Protein AF-A0A6G1WX13-F1 (afdb_monomer)

Structure (mmCIF, N/CA/C/O backbone):
data_AF-A0A6G1WX13-F1
#
_entry.id   AF-A0A6G1WX13-F1
#
loop_
_atom_site.group_PDB
_atom_site.id
_atom_site.type_symbol
_atom_site.label_atom_id
_atom_site.label_alt_id
_atom_site.label_comp_id
_atom_site.label_asym_id
_atom_site.label_entity_id
_atom_site.label_seq_id
_atom_site.pdbx_PDB_ins_code
_atom_site.Cartn_x
_atom_site.Cartn_y
_atom_site.Cartn_z
_atom_site.occupancy
_atom_site.B_iso_or_equiv
_atom_site.auth_seq_id
_atom_site.auth_comp_id
_atom_site.auth_asym_id
_atom_site.auth_atom_id
_atom_site.pdbx_PDB_model_num
ATOM 1 N N . MET A 1 1 ? -10.007 27.059 -28.395 1.00 61.16 1 MET A N 1
ATOM 2 C CA . MET A 1 1 ? -10.236 26.313 -27.132 1.00 61.16 1 MET A CA 1
ATOM 3 C C . MET A 1 1 ? -11.099 25.070 -27.332 1.00 61.16 1 MET A C 1
ATOM 5 O O . MET A 1 1 ? -10.727 24.047 -26.780 1.00 61.16 1 MET A O 1
ATOM 9 N N . ALA A 1 2 ? -12.179 25.116 -28.128 1.00 62.50 2 ALA A N 1
ATOM 10 C CA . ALA A 1 2 ? -13.010 23.937 -28.425 1.00 62.50 2 ALA A CA 1
ATOM 11 C C . ALA A 1 2 ? -12.236 22.771 -29.083 1.00 62.50 2 ALA A C 1
ATOM 13 O O . ALA A 1 2 ? -12.466 21.621 -28.731 1.00 62.50 2 ALA A O 1
ATOM 14 N N . ASP A 1 3 ? -11.267 23.081 -29.950 1.00 80.94 3 ASP A N 1
ATOM 15 C CA . ASP A 1 3 ? -10.448 22.083 -30.660 1.00 80.94 3 ASP A CA 1
ATOM 16 C C . ASP A 1 3 ? -9.565 21.253 -29.711 1.00 80.94 3 ASP A C 1
ATOM 18 O O . ASP A 1 3 ? -9.669 20.034 -29.644 1.00 80.94 3 ASP A O 1
ATOM 22 N N . LYS A 1 4 ? -8.803 21.929 -28.837 1.00 90.25 4 LYS A N 1
ATOM 23 C CA . LYS A 1 4 ? -7.942 21.276 -27.833 1.00 90.25 4 LYS A CA 1
ATOM 24 C C . LYS A 1 4 ? -8.720 20.408 -26.841 1.00 90.25 4 LYS A C 1
ATOM 26 O O . LYS A 1 4 ? -8.200 19.414 -26.344 1.00 90.25 4 LYS A O 1
ATOM 31 N N . PHE A 1 5 ? -9.955 20.795 -26.518 1.00 91.31 5 PHE A N 1
ATOM 32 C CA . PHE A 1 5 ? -10.815 19.993 -25.647 1.00 91.31 5 PHE A CA 1
ATOM 33 C C . PHE A 1 5 ? -11.225 18.680 -26.325 1.00 91.31 5 PHE A C 1
ATOM 35 O O . PHE A 1 5 ? -11.195 17.624 -25.692 1.00 91.31 5 PHE A O 1
ATOM 42 N N . GLN A 1 6 ? -11.578 18.736 -27.610 1.00 94.06 6 GLN A N 1
ATOM 43 C CA . GLN A 1 6 ? -11.945 17.550 -28.374 1.00 94.06 6 GLN A CA 1
ATOM 44 C C . GLN A 1 6 ? -10.740 16.619 -28.579 1.00 94.06 6 GLN A C 1
ATOM 46 O O . GLN A 1 6 ? -10.861 15.423 -28.318 1.00 94.06 6 GLN A O 1
ATOM 51 N N . GLU A 1 7 ? -9.569 17.166 -28.919 1.00 91.69 7 GLU A N 1
ATOM 52 C CA . GLU A 1 7 ? -8.308 16.413 -29.015 1.00 91.69 7 GLU A CA 1
ATOM 53 C C . GLU A 1 7 ? -7.980 15.678 -27.704 1.00 91.69 7 GLU A C 1
ATOM 55 O O . GLU A 1 7 ? -7.689 14.479 -27.703 1.00 91.69 7 GLU A O 1
ATOM 60 N N . ALA A 1 8 ? -8.088 16.368 -26.562 1.00 92.88 8 ALA A N 1
ATOM 61 C CA . ALA A 1 8 ? -7.857 15.765 -25.252 1.00 92.88 8 ALA A CA 1
ATOM 62 C C . ALA A 1 8 ? -8.864 14.644 -24.948 1.00 92.88 8 ALA A C 1
ATOM 64 O O . ALA A 1 8 ? -8.491 13.587 -24.438 1.00 92.88 8 ALA A O 1
ATOM 65 N N . ARG A 1 9 ? -10.144 14.840 -25.287 1.00 93.25 9 ARG A N 1
ATOM 66 C CA . ARG A 1 9 ? -11.195 13.837 -25.075 1.00 93.25 9 ARG A CA 1
ATOM 67 C C . ARG A 1 9 ? -10.962 12.574 -25.904 1.00 93.25 9 ARG A C 1
ATOM 69 O O . ARG A 1 9 ? -11.188 11.472 -25.404 1.00 93.25 9 ARG A O 1
ATOM 76 N N . GLU A 1 10 ? -10.546 12.715 -27.156 1.00 93.12 10 GLU A N 1
ATOM 77 C CA . GLU A 1 10 ? -10.240 11.581 -28.035 1.00 93.12 10 GLU A CA 1
ATOM 78 C C . GLU A 1 10 ? -8.997 10.825 -27.572 1.00 93.12 10 GLU A C 1
ATOM 80 O O . GLU A 1 10 ? -9.008 9.592 -27.529 1.00 93.12 10 GLU A O 1
ATOM 85 N N . LEU A 1 11 ? -7.968 11.555 -27.131 1.00 90.81 11 LEU A N 1
ATOM 86 C CA . LEU A 1 11 ? -6.791 10.961 -26.511 1.00 90.81 11 LEU A CA 1
ATOM 87 C C . LEU A 1 11 ? -7.166 10.135 -25.274 1.00 90.81 11 LEU A C 1
ATOM 89 O O . LEU A 1 11 ? -6.756 8.979 -25.183 1.00 90.81 11 LEU A O 1
ATOM 93 N N . LEU A 1 12 ? -7.974 10.689 -24.363 1.00 89.88 12 LEU A N 1
ATOM 94 C CA . LEU A 1 12 ? -8.421 9.987 -23.155 1.00 89.88 12 LEU A CA 1
ATOM 95 C C . LEU A 1 12 ? -9.193 8.711 -23.493 1.00 89.88 12 LEU A C 1
ATOM 97 O O . LEU A 1 12 ? -8.838 7.649 -22.998 1.00 89.88 12 LEU A O 1
ATOM 101 N N . LYS A 1 13 ? -10.172 8.777 -24.405 1.00 91.69 13 LYS A N 1
ATOM 102 C CA . LYS A 1 13 ? -10.925 7.586 -24.840 1.00 91.69 13 LYS A CA 1
ATOM 103 C C . LYS A 1 13 ? -10.013 6.487 -25.376 1.00 91.69 13 LYS A C 1
ATOM 105 O O . LYS A 1 13 ? -10.220 5.313 -25.078 1.00 91.69 13 LYS A O 1
ATOM 110 N N . ARG A 1 14 ? -9.010 6.864 -26.173 1.00 91.38 14 ARG A N 1
ATOM 111 C CA . ARG A 1 14 ? -8.041 5.915 -26.723 1.00 91.38 14 ARG A CA 1
ATOM 112 C C . ARG A 1 14 ? -7.208 5.278 -25.611 1.00 91.38 14 ARG A C 1
ATOM 114 O O . ARG A 1 14 ? -7.111 4.056 -25.572 1.00 91.38 14 ARG A O 1
ATOM 121 N N . LEU A 1 15 ? -6.658 6.078 -24.699 1.00 87.00 15 LEU A N 1
ATOM 122 C CA . LEU A 1 15 ? -5.863 5.583 -23.568 1.00 87.00 15 LEU A CA 1
ATOM 123 C C . LEU A 1 15 ? -6.683 4.682 -22.629 1.00 87.00 15 LEU A C 1
ATOM 125 O O . LEU A 1 15 ? -6.213 3.618 -22.225 1.00 87.00 15 LEU A O 1
ATOM 129 N N . ASP A 1 16 ? -7.927 5.062 -22.338 1.00 87.38 16 ASP A N 1
ATOM 130 C CA . ASP A 1 16 ? -8.847 4.256 -21.535 1.00 87.38 16 ASP A CA 1
ATOM 131 C C . ASP A 1 16 ? -9.123 2.910 -22.213 1.00 87.38 16 ASP A C 1
ATOM 133 O O . ASP A 1 16 ? -8.985 1.865 -21.582 1.00 87.38 16 ASP A O 1
ATOM 137 N N . SER A 1 17 ? -9.420 2.908 -23.519 1.00 89.00 17 SER A N 1
ATOM 138 C CA . SER A 1 17 ? -9.678 1.667 -24.266 1.00 89.00 17 SER A CA 1
ATOM 139 C C . SER A 1 17 ? -8.478 0.714 -24.291 1.00 89.00 17 SER A C 1
ATOM 141 O O . SER A 1 17 ? -8.657 -0.497 -24.252 1.00 89.00 17 SER A O 1
ATOM 143 N N . GLN A 1 18 ? -7.253 1.249 -24.299 1.00 89.56 18 GLN A N 1
ATOM 144 C CA . GLN A 1 18 ? -6.020 0.456 -24.316 1.00 89.56 18 GLN A CA 1
ATOM 145 C C . GLN A 1 18 ? -5.686 -0.176 -22.961 1.00 89.56 18 GLN A C 1
ATOM 147 O O . GLN A 1 18 ? -4.908 -1.126 -22.898 1.00 89.56 18 GLN A O 1
ATOM 152 N N . THR A 1 19 ? -6.227 0.369 -21.870 1.00 88.38 19 THR A N 1
ATOM 153 C CA . THR A 1 19 ? -5.894 -0.058 -20.504 1.00 88.38 19 THR A CA 1
ATOM 154 C C . THR A 1 19 ? -7.049 -0.751 -19.790 1.00 88.38 19 THR A C 1
ATOM 156 O O . THR A 1 19 ? -6.828 -1.307 -18.713 1.00 88.38 19 THR A O 1
ATOM 159 N N . LEU A 1 20 ? -8.247 -0.756 -20.388 1.00 90.00 20 LEU A N 1
ATOM 160 C CA . LEU A 1 20 ? -9.483 -1.248 -19.785 1.00 90.00 20 LEU A CA 1
ATOM 161 C C . LEU A 1 20 ? -9.367 -2.684 -19.269 1.00 90.00 20 LEU A C 1
ATOM 163 O O . LEU A 1 20 ? -9.611 -2.904 -18.088 1.00 90.00 20 LEU A O 1
ATOM 167 N N . ASP A 1 21 ? -8.943 -3.633 -20.106 1.00 91.94 21 ASP A N 1
ATOM 168 C CA . ASP A 1 21 ? -8.877 -5.049 -19.716 1.00 91.94 21 ASP A CA 1
ATOM 169 C C . ASP A 1 21 ? -7.915 -5.258 -18.543 1.00 91.94 21 ASP A C 1
ATOM 171 O O . ASP A 1 21 ? -8.270 -5.858 -17.532 1.00 91.94 21 ASP A O 1
ATOM 175 N N . ARG A 1 22 ? -6.729 -4.637 -18.601 1.00 88.38 22 ARG A N 1
ATOM 176 C CA . ARG A 1 22 ? -5.749 -4.711 -17.507 1.00 88.38 22 ARG A CA 1
ATOM 177 C C . ARG A 1 22 ? -6.267 -4.069 -16.219 1.00 88.38 22 ARG A C 1
ATOM 179 O O . ARG A 1 22 ? -5.854 -4.476 -15.136 1.00 88.38 22 ARG A O 1
ATOM 186 N N . ARG A 1 23 ? -7.078 -3.009 -16.309 1.00 90.25 23 ARG A N 1
ATOM 187 C CA . ARG A 1 23 ? -7.722 -2.373 -15.145 1.00 90.25 23 ARG A CA 1
ATOM 188 C C . ARG A 1 23 ? -8.819 -3.271 -14.580 1.00 90.25 23 ARG A C 1
ATOM 190 O O . ARG A 1 23 ? -8.904 -3.405 -13.367 1.00 90.25 23 ARG A O 1
ATOM 197 N N . ALA A 1 24 ? -9.609 -3.909 -15.443 1.00 90.56 24 ALA A N 1
ATOM 198 C CA . ALA A 1 24 ? -10.658 -4.844 -15.054 1.00 90.56 24 ALA A CA 1
ATOM 199 C C . ALA A 1 24 ? -10.086 -6.083 -14.348 1.00 90.56 24 ALA A C 1
ATOM 201 O O . ALA A 1 24 ? -10.603 -6.462 -13.302 1.00 90.56 24 ALA A O 1
ATOM 202 N N . GLU A 1 25 ? -8.987 -6.654 -14.852 1.00 91.75 25 GLU A N 1
ATOM 203 C CA . GLU A 1 25 ? -8.247 -7.737 -14.186 1.00 91.75 25 GLU A CA 1
ATOM 204 C C . GLU A 1 25 ? -7.833 -7.335 -12.766 1.00 91.75 25 GLU A C 1
ATOM 206 O O . GLU A 1 25 ? -8.161 -8.017 -11.800 1.00 91.75 25 GLU A O 1
ATOM 211 N N . ARG A 1 26 ? -7.178 -6.176 -12.625 1.00 92.75 26 ARG A N 1
ATOM 212 C CA . ARG A 1 26 ? -6.746 -5.647 -11.322 1.00 92.75 26 ARG A CA 1
ATOM 213 C C . ARG A 1 26 ? -7.914 -5.340 -10.392 1.00 92.75 26 ARG A C 1
ATOM 215 O O . ARG A 1 26 ? -7.816 -5.573 -9.196 1.00 92.75 26 ARG A O 1
ATOM 222 N N . LEU A 1 27 ? -9.018 -4.817 -10.918 1.00 89.81 27 LEU A N 1
ATOM 223 C CA . LEU A 1 27 ? -10.219 -4.565 -10.128 1.00 89.81 27 LEU A CA 1
ATOM 224 C C . LEU A 1 27 ? -10.841 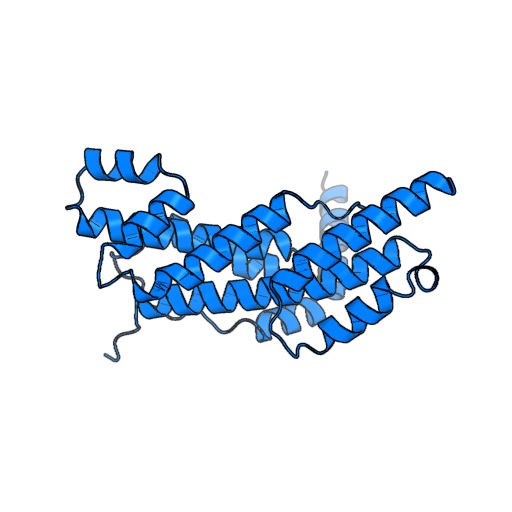-5.874 -9.628 1.00 89.81 27 LEU A C 1
ATOM 226 O O . LEU A 1 27 ? -11.283 -5.927 -8.486 1.00 89.81 27 LEU A O 1
ATOM 230 N N . ALA A 1 28 ? -10.848 -6.920 -10.457 1.00 90.00 28 ALA A N 1
ATOM 231 C CA . ALA A 1 28 ? -11.370 -8.234 -10.091 1.00 90.00 28 ALA A CA 1
ATOM 232 C C . ALA A 1 28 ? -10.526 -8.928 -9.007 1.00 90.00 28 ALA A C 1
ATOM 234 O O . ALA A 1 28 ? -11.065 -9.714 -8.232 1.00 90.00 28 ALA A O 1
ATOM 235 N N . GLU A 1 29 ? -9.227 -8.620 -8.919 1.00 91.94 29 GLU A N 1
ATOM 236 C CA . GLU A 1 29 ? -8.352 -9.090 -7.833 1.00 91.94 29 GLU A CA 1
ATOM 237 C C . GLU A 1 29 ? -8.736 -8.482 -6.479 1.00 91.94 29 GLU A C 1
ATOM 239 O O . GLU A 1 29 ? -8.618 -9.137 -5.441 1.00 91.94 29 GLU A O 1
ATOM 244 N N . LEU A 1 30 ? -9.192 -7.227 -6.468 1.00 89.75 30 LEU A N 1
ATOM 245 C CA . LEU A 1 30 ? -9.534 -6.530 -5.236 1.00 89.75 30 LEU A CA 1
ATOM 246 C C . LEU A 1 30 ? -10.879 -7.009 -4.693 1.00 89.75 30 LEU A C 1
ATOM 248 O O . LEU A 1 30 ? -11.946 -6.550 -5.101 1.00 89.75 30 LEU A O 1
ATOM 252 N N . GLU A 1 31 ? -10.831 -7.872 -3.680 1.00 84.94 31 GLU A N 1
ATOM 253 C CA . GLU A 1 31 ? -12.029 -8.183 -2.905 1.00 84.94 31 GLU A CA 1
ATOM 254 C C . GLU A 1 31 ? -12.619 -6.903 -2.285 1.00 84.94 31 GLU A C 1
ATOM 256 O O . GLU A 1 31 ? -11.873 -6.083 -1.724 1.00 84.94 31 GLU A O 1
ATOM 261 N N . PRO A 1 32 ? -13.954 -6.734 -2.316 1.00 80.75 32 PRO A N 1
ATOM 262 C CA . PRO A 1 32 ? -14.593 -5.559 -1.755 1.00 80.75 32 PRO A CA 1
ATOM 263 C C . PRO A 1 32 ? -14.351 -5.487 -0.246 1.00 80.75 32 PRO A C 1
ATOM 265 O O . PRO A 1 32 ? -14.361 -6.495 0.473 1.00 80.75 32 PRO A O 1
ATOM 268 N N . ILE A 1 33 ? -14.158 -4.266 0.246 1.00 78.19 33 ILE A N 1
ATOM 269 C CA . ILE A 1 33 ? -14.103 -3.993 1.679 1.00 78.19 33 ILE A CA 1
ATOM 270 C C . ILE A 1 33 ? -15.539 -3.764 2.144 1.00 78.19 33 ILE A C 1
ATOM 272 O O . ILE A 1 33 ? -16.158 -2.756 1.803 1.00 78.19 33 ILE A O 1
ATOM 276 N N . VAL A 1 34 ? -16.078 -4.735 2.878 1.00 73.19 34 VAL A N 1
ATOM 277 C CA . VAL A 1 34 ? -17.459 -4.727 3.361 1.00 73.19 34 VAL A CA 1
ATOM 278 C C . VAL A 1 34 ? -17.419 -4.516 4.866 1.00 73.19 34 VAL A C 1
ATOM 280 O O . VAL A 1 34 ? -16.916 -5.360 5.600 1.00 73.19 34 VAL A O 1
ATOM 283 N N . PHE A 1 35 ? -17.929 -3.379 5.328 1.00 68.44 35 PHE A N 1
ATOM 284 C CA . PHE A 1 35 ? -17.967 -3.033 6.745 1.00 68.44 35 PHE A CA 1
ATOM 285 C C . PHE A 1 35 ? -19.181 -2.160 7.055 1.00 68.44 35 PHE A C 1
ATOM 287 O O . PHE A 1 35 ? -19.679 -1.429 6.192 1.00 68.44 35 PHE A O 1
ATOM 294 N N . ASN A 1 36 ? -19.647 -2.203 8.304 1.00 64.44 36 ASN A N 1
ATOM 295 C CA . ASN A 1 36 ? -20.763 -1.372 8.752 1.00 64.44 36 ASN A CA 1
ATOM 296 C C . ASN A 1 36 ? -20.296 0.074 8.986 1.00 64.44 36 ASN A C 1
ATOM 298 O O . ASN A 1 36 ? -19.867 0.456 10.073 1.00 64.44 36 ASN A O 1
ATOM 302 N N . GLY A 1 37 ? -20.381 0.887 7.934 1.00 53.84 37 GLY A N 1
ATOM 303 C CA . GLY A 1 37 ? -19.900 2.269 7.888 1.00 53.84 37 GLY A CA 1
ATOM 304 C C . GLY A 1 37 ? -20.822 3.333 8.495 1.00 53.84 37 GLY A C 1
ATOM 305 O O . GLY A 1 37 ? -20.889 4.425 7.934 1.00 53.84 37 GLY A O 1
ATOM 306 N N . GLY A 1 38 ? -21.535 3.037 9.590 1.00 60.19 38 GLY A N 1
ATOM 307 C CA . GLY A 1 38 ? -22.314 4.041 10.341 1.00 60.19 38 GLY A CA 1
ATOM 308 C C . GLY A 1 38 ? -21.436 5.148 10.958 1.00 60.19 38 GLY A C 1
ATOM 309 O O . GLY A 1 38 ? -20.259 5.256 10.627 1.00 60.19 38 GLY A O 1
ATOM 310 N N . GLU A 1 39 ? -21.969 5.931 11.909 1.00 55.53 39 GLU A N 1
ATOM 311 C CA . GLU A 1 39 ? -21.333 7.071 12.633 1.00 55.53 39 GLU A CA 1
ATOM 312 C C . GLU A 1 39 ? -19.961 6.796 13.313 1.00 55.53 39 GLU A C 1
ATOM 314 O O . GLU A 1 39 ? -19.448 7.608 14.081 1.00 55.53 39 GLU A O 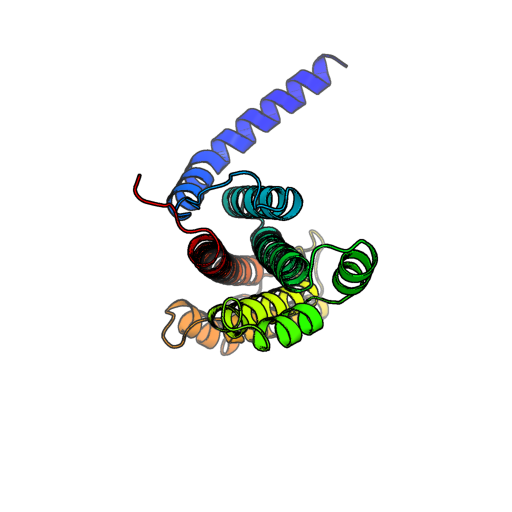1
ATOM 319 N N . ARG A 1 40 ? -19.358 5.626 13.096 1.00 61.38 40 ARG A N 1
ATOM 320 C CA . ARG A 1 40 ? -18.170 5.109 13.780 1.00 61.38 40 ARG A CA 1
ATOM 321 C C . ARG A 1 40 ? -16.903 5.090 12.919 1.00 61.38 40 ARG A C 1
ATOM 323 O O . ARG A 1 40 ? -15.959 4.423 13.314 1.00 61.38 40 ARG A O 1
ATOM 330 N N . ARG A 1 41 ? -16.874 5.752 11.757 1.00 68.88 41 ARG A N 1
ATOM 331 C CA . ARG A 1 41 ? -15.700 5.749 10.863 1.00 68.88 41 ARG A CA 1
ATOM 332 C C . ARG A 1 41 ? -15.097 7.136 10.669 1.00 68.88 41 ARG A C 1
ATOM 334 O O . ARG A 1 41 ? -15.802 8.137 10.700 1.00 68.88 41 ARG A O 1
ATOM 341 N N . SER A 1 42 ? -13.793 7.169 10.406 1.00 74.62 42 SER A N 1
ATOM 342 C CA . SER A 1 42 ? -13.086 8.365 9.940 1.00 74.62 42 SER A CA 1
ATOM 343 C C . SER A 1 42 ? -13.325 8.580 8.439 1.00 74.62 42 SER A C 1
ATOM 345 O O . SER A 1 42 ? -13.119 7.662 7.642 1.00 74.62 42 SER A O 1
ATOM 347 N N . ASP A 1 43 ? -13.716 9.791 8.033 1.00 82.62 43 ASP A N 1
ATOM 348 C CA . ASP A 1 43 ? -13.844 10.152 6.610 1.00 82.62 43 ASP A CA 1
ATOM 349 C C . ASP A 1 43 ? -12.496 10.083 5.884 1.00 82.62 43 ASP A C 1
ATOM 351 O O . ASP A 1 43 ? -12.426 9.672 4.725 1.00 82.62 43 ASP A O 1
ATOM 355 N N . LEU A 1 44 ? -11.407 10.423 6.583 1.00 84.62 44 LEU A N 1
ATOM 356 C CA . LEU A 1 44 ? -10.056 10.305 6.040 1.00 84.62 44 LEU A CA 1
ATOM 357 C C . LEU A 1 44 ? -9.733 8.846 5.731 1.00 84.62 44 LEU A C 1
ATOM 359 O O . LEU A 1 44 ? -9.348 8.557 4.603 1.00 84.62 44 LEU A O 1
ATOM 363 N N . MET A 1 45 ? -9.982 7.923 6.667 1.00 88.62 45 MET A N 1
ATOM 364 C CA . MET A 1 45 ? -9.813 6.482 6.427 1.00 88.62 45 MET A CA 1
ATOM 365 C C . MET A 1 45 ? -10.528 6.052 5.137 1.00 88.62 45 MET A C 1
ATOM 367 O O . MET A 1 45 ? -9.929 5.394 4.292 1.00 88.62 45 MET A O 1
ATOM 371 N N . TRP A 1 46 ? -11.781 6.472 4.945 1.00 87.56 46 TRP A N 1
ATOM 372 C CA . TRP A 1 46 ? -12.557 6.123 3.754 1.00 87.56 46 TRP A CA 1
ATOM 373 C C . TRP A 1 46 ? -11.973 6.690 2.454 1.00 87.56 46 TRP A C 1
ATOM 375 O O . TRP A 1 46 ? -11.935 5.994 1.437 1.00 87.56 46 TRP A O 1
ATOM 385 N N . ASN A 1 47 ? -11.486 7.930 2.483 1.00 90.44 47 ASN A N 1
ATOM 386 C CA . ASN A 1 47 ? -10.814 8.535 1.335 1.00 90.44 47 ASN A CA 1
ATOM 387 C C . ASN A 1 47 ? -9.524 7.779 0.991 1.00 90.44 47 ASN A C 1
ATOM 389 O O . ASN A 1 47 ? -9.318 7.435 -0.169 1.00 90.44 47 ASN A O 1
ATOM 393 N N . PHE A 1 48 ? -8.713 7.432 1.994 1.00 94.25 48 PHE A N 1
ATOM 394 C CA . PHE A 1 48 ? -7.508 6.622 1.808 1.00 94.25 48 PHE A CA 1
ATOM 395 C C . PHE A 1 48 ? -7.829 5.244 1.204 1.00 94.25 48 PHE A C 1
ATOM 397 O O . PHE A 1 48 ? -7.186 4.838 0.241 1.00 94.25 48 PHE A O 1
ATOM 404 N N . MET A 1 49 ? -8.870 4.552 1.676 1.00 93.00 49 MET A N 1
ATOM 405 C CA . MET A 1 49 ? -9.282 3.256 1.110 1.00 93.00 49 MET A CA 1
ATOM 406 C C . MET A 1 49 ? -9.693 3.353 -0.365 1.00 93.00 49 MET A C 1
ATOM 408 O O . MET A 1 49 ? -9.318 2.508 -1.180 1.00 93.00 49 MET A O 1
ATOM 412 N N . LYS A 1 50 ? -10.469 4.384 -0.721 1.00 92.81 50 LYS A N 1
ATOM 413 C CA . LYS A 1 50 ? -10.885 4.624 -2.110 1.00 92.81 50 LYS A CA 1
ATOM 414 C C . LYS A 1 50 ? -9.688 4.888 -3.013 1.00 92.81 50 LYS A C 1
ATOM 416 O O . LYS A 1 50 ? -9.604 4.310 -4.094 1.00 92.81 50 LYS A O 1
ATOM 421 N N . GLU A 1 51 ? -8.766 5.734 -2.563 1.00 95.62 51 GLU A N 1
ATOM 422 C CA . GLU A 1 51 ? -7.561 6.043 -3.329 1.00 95.62 51 GLU A CA 1
ATOM 423 C C . GLU A 1 51 ? -6.635 4.827 -3.448 1.00 95.62 51 GLU A C 1
ATOM 425 O O . GLU A 1 51 ? -6.080 4.598 -4.521 1.00 95.62 51 GLU A O 1
ATOM 430 N N . ALA A 1 52 ? -6.535 3.974 -2.423 1.00 96.38 52 ALA A N 1
ATOM 431 C CA . ALA A 1 52 ? -5.805 2.707 -2.515 1.00 96.38 52 ALA A CA 1
ATOM 432 C C . ALA A 1 52 ? -6.357 1.815 -3.638 1.00 96.38 52 ALA A C 1
ATOM 434 O O . ALA A 1 52 ? -5.600 1.350 -4.491 1.00 96.38 52 ALA A O 1
ATOM 435 N N . SER A 1 53 ? -7.682 1.650 -3.696 1.00 94.88 53 SER A N 1
ATOM 436 C CA . SER A 1 53 ? -8.345 0.841 -4.725 1.00 94.88 53 SER A CA 1
ATOM 437 C C . SER A 1 53 ? -8.098 1.406 -6.120 1.00 94.88 53 SER A C 1
ATOM 439 O O . SER A 1 53 ? -7.618 0.710 -7.014 1.00 94.88 53 SER A O 1
ATOM 441 N N . LYS A 1 54 ? -8.352 2.708 -6.280 1.00 94.69 54 LYS A N 1
ATOM 442 C CA . LYS A 1 54 ? -8.218 3.411 -7.554 1.00 94.69 54 LYS A CA 1
ATOM 443 C C . LYS A 1 54 ? -6.783 3.389 -8.069 1.00 94.69 54 LYS A C 1
ATOM 445 O O . LYS A 1 54 ? -6.555 3.187 -9.257 1.00 94.69 54 LYS A O 1
ATOM 450 N N . THR A 1 55 ? -5.805 3.595 -7.188 1.00 95.19 55 THR A N 1
ATOM 451 C CA . THR A 1 55 ? -4.391 3.581 -7.579 1.00 95.19 55 THR A CA 1
ATOM 452 C C . THR A 1 55 ? -3.891 2.187 -7.917 1.00 95.19 55 THR A C 1
ATOM 454 O O . THR A 1 55 ? -3.106 2.053 -8.854 1.00 95.19 55 THR A O 1
ATOM 457 N N . TYR A 1 56 ? -4.383 1.143 -7.246 1.00 95.31 56 TYR A N 1
ATOM 458 C CA . TYR A 1 56 ? -4.119 -0.236 -7.653 1.00 95.31 56 TYR A CA 1
ATOM 459 C C . TYR A 1 56 ? -4.686 -0.530 -9.045 1.00 95.31 56 TYR A C 1
ATOM 461 O O . TYR A 1 56 ? -3.957 -1.001 -9.919 1.00 95.31 56 TYR A O 1
ATOM 469 N N . GLU A 1 57 ? -5.954 -0.172 -9.273 1.00 93.12 57 GLU A N 1
ATOM 470 C CA . GLU A 1 57 ? -6.658 -0.362 -10.543 1.00 93.12 57 GLU A CA 1
ATOM 471 C C . GLU A 1 57 ? -5.864 0.228 -11.718 1.00 93.12 57 GLU A C 1
ATOM 473 O O . GLU A 1 57 ? -5.603 -0.460 -12.705 1.00 93.12 57 GLU A O 1
ATOM 478 N N . ILE A 1 58 ? -5.402 1.478 -11.595 1.00 91.56 58 ILE A N 1
ATOM 479 C CA . ILE A 1 58 ? -4.638 2.151 -12.658 1.00 91.56 58 ILE A CA 1
ATOM 480 C C . ILE A 1 58 ? -3.158 1.737 -12.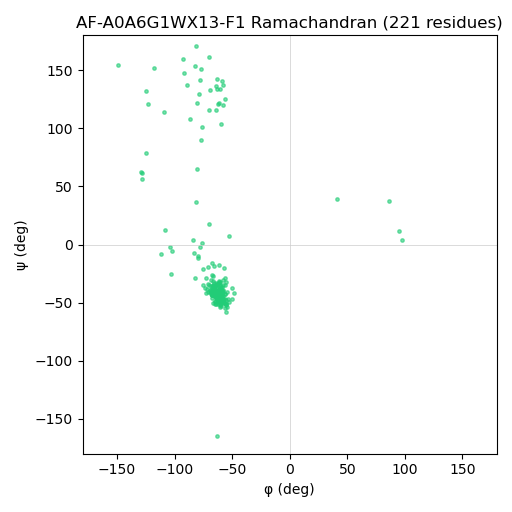709 1.00 91.56 58 ILE A C 1
ATOM 482 O O . ILE A 1 58 ? -2.492 2.004 -13.705 1.00 91.56 58 ILE A O 1
ATOM 486 N N . GLY A 1 59 ? -2.644 1.003 -11.714 1.00 90.06 59 GLY A N 1
ATOM 487 C CA . GLY A 1 59 ? -1.273 0.454 -11.706 1.00 90.06 59 GLY A CA 1
ATOM 488 C C . GLY A 1 59 ? -0.248 1.317 -10.991 1.00 90.06 59 GLY A C 1
ATOM 489 O O . GLY A 1 59 ? 0.949 1.068 -11.070 1.00 90.06 59 GLY A O 1
ATOM 490 N N . CYS A 1 60 ? -0.705 2.319 -10.250 1.00 91.81 60 CYS A N 1
ATOM 491 C CA . CYS A 1 60 ? 0.120 3.110 -9.352 1.00 91.81 60 CYS A CA 1
ATOM 492 C C . CYS A 1 60 ? 0.317 2.354 -8.026 1.00 91.81 60 CYS A C 1
ATOM 494 O O . CYS A 1 60 ? -0.140 2.787 -6.968 1.00 91.81 60 CYS A O 1
ATOM 496 N N . PHE A 1 61 ? 1.001 1.207 -8.076 1.00 93.06 61 PHE A N 1
ATOM 497 C CA . PHE A 1 61 ? 1.127 0.279 -6.944 1.00 93.06 61 PHE A CA 1
ATOM 498 C C . PHE A 1 61 ? 1.808 0.886 -5.715 1.00 93.06 61 PHE A C 1
ATOM 500 O O . PHE A 1 61 ? 1.383 0.629 -4.591 1.00 93.06 61 PHE A O 1
ATOM 507 N N . ARG A 1 62 ? 2.803 1.760 -5.912 1.00 92.19 62 ARG A N 1
ATOM 508 C CA . ARG A 1 62 ? 3.392 2.531 -4.807 1.00 92.19 62 ARG A CA 1
ATOM 509 C C . ARG A 1 62 ? 2.328 3.333 -4.077 1.00 92.19 62 ARG A C 1
ATOM 511 O O . ARG A 1 62 ? 2.181 3.194 -2.869 1.00 92.19 62 ARG A O 1
ATOM 518 N N . SER A 1 63 ? 1.572 4.143 -4.815 1.00 94.56 63 SER A N 1
ATOM 519 C CA . SER A 1 63 ? 0.501 4.959 -4.251 1.00 94.56 63 SER A CA 1
ATOM 520 C C . SER A 1 63 ? -0.527 4.091 -3.533 1.00 94.56 63 SER A C 1
ATOM 522 O O . SER A 1 63 ? -0.911 4.439 -2.423 1.00 94.56 63 SER A O 1
ATOM 524 N N . CYS A 1 64 ? -0.883 2.925 -4.084 1.00 96.56 64 CYS A N 1
ATOM 525 C CA . CYS A 1 64 ? -1.755 1.970 -3.398 1.00 96.56 64 CYS A CA 1
ATOM 526 C C . CYS A 1 64 ? -1.209 1.587 -2.016 1.00 96.56 64 CYS A C 1
ATOM 528 O O . CYS A 1 64 ? -1.936 1.679 -1.029 1.00 96.56 64 CYS A O 1
ATOM 530 N N . ILE A 1 65 ? 0.075 1.240 -1.911 1.00 96.94 65 ILE A N 1
ATOM 531 C CA . ILE A 1 65 ? 0.711 0.879 -0.635 1.00 96.94 65 ILE A CA 1
ATOM 532 C C . ILE A 1 65 ? 0.690 2.050 0.352 1.00 96.94 65 ILE A C 1
ATOM 534 O O . ILE A 1 65 ? 0.344 1.865 1.521 1.00 96.94 65 ILE A O 1
ATOM 538 N N . PHE A 1 66 ? 1.008 3.262 -0.112 1.00 96.44 66 PHE A N 1
ATOM 539 C CA . PHE A 1 66 ? 0.906 4.471 0.708 1.00 96.44 66 PHE A CA 1
ATOM 540 C C . PHE A 1 66 ? -0.515 4.689 1.223 1.00 96.44 66 PHE A C 1
ATOM 542 O O . PHE A 1 66 ? -0.701 4.965 2.409 1.00 96.44 66 PHE A O 1
ATOM 549 N N . TYR A 1 67 ? -1.511 4.542 0.350 1.00 97.44 67 TYR A N 1
ATOM 550 C CA . TYR A 1 67 ? -2.903 4.736 0.715 1.00 97.44 67 TYR A CA 1
ATOM 551 C C . TYR A 1 67 ? -3.422 3.629 1.644 1.00 97.44 67 TYR A C 1
ATOM 553 O O . TYR A 1 67 ? -4.167 3.937 2.571 1.00 97.44 67 TYR A O 1
ATOM 561 N N . CYS A 1 68 ? -2.970 2.379 1.482 1.00 98.12 68 CYS A N 1
ATOM 562 C CA . CYS A 1 68 ? -3.277 1.278 2.402 1.00 98.12 68 CYS A CA 1
ATOM 563 C C . CYS A 1 68 ? -2.735 1.552 3.808 1.00 98.12 68 CYS A C 1
ATOM 565 O O . CYS A 1 68 ? -3.469 1.457 4.792 1.00 98.12 68 CYS A O 1
ATOM 567 N N . ALA A 1 69 ? -1.462 1.942 3.905 1.00 97.75 69 ALA A N 1
ATOM 568 C CA . ALA A 1 69 ? -0.842 2.309 5.173 1.00 97.75 69 ALA A CA 1
ATOM 569 C C . ALA A 1 69 ? -1.539 3.521 5.815 1.00 97.75 69 ALA A C 1
ATOM 571 O O . ALA A 1 69 ? -1.830 3.494 7.006 1.00 97.75 69 ALA A O 1
ATOM 572 N N . GLY A 1 70 ? -1.867 4.549 5.024 1.00 96.00 70 GLY A N 1
ATOM 573 C CA . GLY A 1 70 ? -2.603 5.722 5.498 1.00 96.00 70 GLY A CA 1
ATOM 574 C C . GLY A 1 70 ? -4.001 5.376 6.014 1.00 96.00 70 GLY A C 1
ATOM 575 O O . GLY A 1 70 ? -4.388 5.837 7.084 1.00 96.00 70 GLY A O 1
ATOM 576 N N . ALA A 1 71 ? -4.745 4.516 5.313 1.00 95.69 71 ALA A N 1
ATOM 577 C CA . ALA A 1 71 ? -6.056 4.063 5.770 1.00 95.69 71 ALA A CA 1
ATOM 578 C C . ALA A 1 71 ? -5.964 3.419 7.160 1.00 95.69 71 ALA A C 1
ATOM 580 O O . ALA A 1 71 ? -6.683 3.841 8.062 1.00 95.69 71 ALA A O 1
ATOM 581 N N . VAL A 1 72 ? -5.036 2.473 7.346 1.00 96.94 72 VAL A N 1
ATOM 582 C CA . VAL A 1 72 ? -4.819 1.782 8.628 1.00 96.94 72 VAL A CA 1
ATOM 583 C C . VAL A 1 72 ? -4.360 2.742 9.722 1.00 96.94 72 VAL A C 1
ATOM 585 O O . VAL A 1 72 ? -4.883 2.698 10.833 1.00 96.94 72 VAL A O 1
ATOM 588 N N . GLU A 1 73 ? -3.438 3.650 9.413 1.00 96.00 73 GLU A N 1
ATOM 589 C CA . GLU A 1 73 ? -2.975 4.677 10.344 1.00 96.00 73 GLU A CA 1
ATOM 590 C C . GLU A 1 73 ? -4.145 5.522 10.873 1.00 96.00 73 GLU A C 1
ATOM 592 O O . GLU A 1 73 ? -4.331 5.651 12.086 1.00 96.00 73 GLU A O 1
ATOM 597 N N . TYR A 1 74 ? -4.997 6.035 9.980 1.00 92.81 74 TYR A N 1
ATOM 598 C CA . TYR A 1 74 ? -6.175 6.810 10.374 1.00 92.81 74 TYR A CA 1
ATOM 599 C C . TYR A 1 74 ? -7.246 5.964 11.070 1.00 92.81 74 TYR A C 1
ATOM 601 O O . TYR A 1 74 ? -7.943 6.482 11.946 1.00 92.81 74 TYR A O 1
ATOM 609 N N . THR A 1 75 ? -7.372 4.677 10.733 1.00 93.12 75 THR A N 1
ATOM 610 C CA . THR A 1 75 ? -8.232 3.740 11.466 1.00 93.12 75 THR A CA 1
ATOM 611 C C . THR A 1 75 ? -7.784 3.609 12.920 1.00 93.12 75 THR A C 1
ATOM 613 O O . THR A 1 75 ? -8.596 3.802 13.826 1.00 93.12 75 THR A O 1
ATOM 616 N N . LEU A 1 76 ? -6.501 3.326 13.158 1.00 94.06 76 LEU A N 1
ATOM 617 C CA . LEU A 1 76 ? -5.967 3.144 14.509 1.00 94.06 76 LEU A CA 1
ATOM 618 C C . LEU A 1 76 ? -6.048 4.434 15.326 1.00 94.06 76 LEU A C 1
ATOM 620 O O . LEU A 1 76 ? -6.479 4.399 16.477 1.00 94.06 76 LEU A O 1
ATOM 624 N N . ARG A 1 77 ? -5.725 5.589 14.727 1.00 92.25 77 ARG A N 1
ATOM 625 C CA . ARG A 1 77 ? -5.880 6.901 15.384 1.00 92.25 77 ARG A CA 1
ATOM 626 C C . ARG A 1 77 ? -7.323 7.164 15.811 1.00 92.25 77 ARG A C 1
ATOM 628 O O . ARG A 1 77 ? -7.560 7.630 16.930 1.00 92.25 77 ARG A O 1
ATOM 635 N N . HIS A 1 78 ? -8.288 6.860 14.938 1.00 90.06 78 HIS A N 1
ATOM 636 C CA . HIS A 1 78 ? -9.708 7.015 15.249 1.00 90.06 78 HIS A CA 1
ATOM 637 C C . HIS A 1 78 ? -10.114 6.143 16.443 1.00 90.06 78 HIS A C 1
ATOM 639 O O . HIS A 1 78 ? -10.723 6.638 17.393 1.00 90.06 78 HIS A O 1
ATOM 645 N N . GLU A 1 79 ? -9.727 4.869 16.441 1.00 90.31 79 GLU A N 1
ATOM 646 C CA . GLU A 1 79 ? -10.070 3.942 17.519 1.00 90.31 79 GLU A CA 1
ATOM 647 C C . GLU A 1 79 ? -9.387 4.298 18.848 1.00 90.31 79 GLU A C 1
ATOM 649 O O . GLU A 1 79 ? -10.049 4.335 19.886 1.00 90.31 79 GLU A O 1
ATOM 654 N N . LEU A 1 80 ? -8.100 4.659 18.831 1.00 91.12 80 LEU A N 1
ATOM 655 C CA . LEU A 1 80 ? -7.380 5.130 20.020 1.00 91.12 80 LEU A CA 1
ATOM 656 C C . LEU A 1 80 ? -8.029 6.378 20.627 1.00 91.12 80 LEU A C 1
ATOM 658 O O . LEU A 1 80 ? -8.183 6.475 21.844 1.00 91.12 80 LEU A O 1
ATOM 662 N N . THR A 1 81 ? -8.465 7.317 19.786 1.00 87.88 81 THR A N 1
ATOM 663 C CA . THR A 1 81 ? -9.172 8.524 20.237 1.00 87.88 81 THR A CA 1
ATOM 664 C C . THR A 1 81 ? -10.454 8.172 20.984 1.00 87.88 81 THR A C 1
ATOM 666 O O . THR A 1 81 ? -10.762 8.771 22.019 1.00 87.88 81 THR A O 1
ATOM 669 N N . ARG A 1 82 ? -11.213 7.198 20.468 1.00 86.00 82 ARG A N 1
ATOM 670 C CA . ARG A 1 82 ? -12.439 6.724 21.118 1.00 86.00 82 ARG A CA 1
ATOM 671 C C . ARG A 1 82 ? -12.133 6.073 22.464 1.00 86.00 82 ARG A C 1
ATOM 673 O O . ARG A 1 82 ? -12.814 6.368 23.442 1.00 86.00 82 ARG A O 1
ATOM 680 N N . LEU A 1 83 ? -11.103 5.230 22.525 1.00 87.69 83 LEU A N 1
ATOM 681 C CA . LEU A 1 83 ? -10.702 4.522 23.745 1.00 87.69 83 LEU A CA 1
ATOM 682 C C . LEU A 1 83 ? -10.171 5.469 24.836 1.00 87.69 83 LEU A C 1
ATOM 684 O O . LEU A 1 83 ? -10.390 5.219 26.017 1.00 87.69 83 LEU A O 1
ATOM 688 N N . LEU A 1 84 ? -9.535 6.583 24.459 1.00 82.69 84 LEU A N 1
ATOM 689 C CA . LEU A 1 84 ? -9.032 7.609 25.385 1.00 82.69 84 LEU A CA 1
ATOM 690 C C . LEU A 1 84 ? -10.080 8.646 25.829 1.00 82.69 84 LEU A C 1
ATOM 692 O O . LEU A 1 84 ? -9.741 9.589 26.546 1.00 82.69 84 LEU A O 1
ATOM 696 N N . GLY A 1 85 ? -11.345 8.499 25.425 1.00 71.44 85 GLY A N 1
ATOM 697 C CA . GLY A 1 85 ? -12.437 9.349 25.905 1.00 71.44 85 GLY A CA 1
ATOM 698 C C . GLY A 1 85 ? -12.639 10.655 25.131 1.00 71.44 85 GLY A C 1
ATOM 699 O O . GLY A 1 85 ? -12.955 11.671 25.745 1.00 71.44 85 GLY A O 1
ATOM 700 N N . SER A 1 86 ? -12.462 10.637 23.801 1.00 67.88 86 SER A N 1
ATOM 701 C CA . SER A 1 86 ? -12.944 11.651 22.836 1.00 67.88 86 SER A CA 1
ATOM 702 C C . SER A 1 86 ? -12.813 13.123 23.268 1.00 67.88 86 SER A C 1
ATOM 704 O O . SER A 1 86 ? -13.692 13.940 23.002 1.00 67.88 86 SER A O 1
ATOM 706 N N . SER A 1 87 ? -11.707 13.491 23.922 1.00 71.50 87 SER A N 1
ATOM 707 C CA . SER A 1 87 ? -11.417 14.891 24.247 1.00 71.50 87 SER A CA 1
ATOM 708 C C . SER A 1 87 ? -10.585 15.541 23.142 1.00 71.50 87 SER A C 1
ATOM 710 O O . SER A 1 87 ? -9.718 14.900 22.549 1.00 71.50 87 SER A O 1
ATOM 712 N N . VAL A 1 88 ? -10.776 16.843 22.908 1.00 71.00 88 VAL A N 1
ATOM 713 C CA . VAL A 1 88 ? -9.967 17.626 21.947 1.00 71.00 88 VAL A CA 1
ATOM 714 C C . VAL A 1 88 ? -8.466 17.531 22.256 1.00 71.00 88 VAL A C 1
ATOM 716 O O . VAL A 1 88 ? -7.634 17.527 21.354 1.00 71.00 88 VAL A O 1
ATOM 719 N N . LYS A 1 89 ? -8.102 17.411 23.538 1.00 74.31 89 LYS A N 1
ATOM 720 C CA . LYS A 1 89 ? -6.710 17.244 23.970 1.00 74.31 89 LYS A CA 1
ATOM 721 C C . LYS A 1 89 ? -6.156 15.855 23.627 1.00 74.31 89 LYS A C 1
ATOM 723 O O . LYS A 1 89 ? -4.995 15.758 23.242 1.00 74.31 89 LYS A O 1
ATOM 728 N N . ALA A 1 90 ? -6.965 14.800 23.756 1.00 70.56 90 ALA A N 1
ATOM 729 C CA . ALA A 1 90 ? -6.584 13.445 23.353 1.00 70.56 90 ALA A CA 1
ATOM 730 C C . ALA A 1 90 ? -6.470 13.318 21.825 1.00 70.56 90 ALA A C 1
ATOM 732 O O . ALA A 1 90 ? -5.516 12.711 21.351 1.00 70.56 90 ALA A O 1
ATOM 733 N N . LEU A 1 91 ? -7.383 13.960 21.085 1.00 71.12 91 LEU A N 1
ATOM 734 C CA . LEU A 1 91 ? -7.341 14.083 19.624 1.00 71.12 91 LEU A CA 1
ATOM 735 C C . LEU A 1 91 ? -6.022 14.696 19.151 1.00 71.12 91 LEU A C 1
ATOM 737 O O . LEU A 1 91 ? -5.269 14.026 18.457 1.00 71.12 91 LEU A O 1
ATOM 741 N N . LYS A 1 92 ? -5.693 15.911 19.612 1.00 75.75 92 LYS A N 1
ATOM 742 C CA . LYS A 1 92 ? -4.444 16.591 19.225 1.00 75.75 92 LYS A CA 1
ATOM 743 C C . LYS A 1 92 ? -3.204 15.759 19.537 1.00 75.75 92 LYS A C 1
ATOM 745 O O . LYS A 1 92 ? -2.314 15.641 18.709 1.00 75.75 92 LYS A O 1
ATOM 750 N N . LYS A 1 93 ? -3.174 15.128 20.717 1.00 78.50 93 LYS A N 1
ATOM 751 C CA . LYS A 1 93 ? -2.052 14.270 21.110 1.00 78.50 93 LYS A CA 1
ATOM 752 C C . LYS A 1 93 ? -1.865 13.094 20.147 1.00 78.50 93 LYS A C 1
ATOM 754 O O . LYS A 1 93 ? -0.733 12.763 19.836 1.00 78.50 93 LYS A O 1
ATOM 759 N N . ILE A 1 94 ? -2.953 12.456 19.711 1.00 80.62 94 ILE A N 1
ATOM 760 C CA . ILE A 1 94 ? -2.878 11.336 18.767 1.00 80.62 94 ILE A CA 1
ATOM 761 C C . ILE A 1 94 ? -2.588 11.824 17.348 1.00 80.62 94 ILE A C 1
ATOM 763 O O . ILE A 1 94 ? -1.908 11.114 16.623 1.00 80.62 94 ILE A O 1
ATOM 767 N N . GLU A 1 95 ? -3.093 12.986 16.925 1.00 78.94 95 GLU A N 1
ATOM 768 C CA . GLU A 1 95 ? -2.860 13.548 15.584 1.00 78.94 95 GLU A CA 1
ATOM 769 C C . GLU A 1 95 ? -1.388 13.902 15.330 1.00 78.94 95 GLU A C 1
ATOM 771 O O . GLU A 1 95 ? -0.897 13.680 14.224 1.00 78.94 95 GLU A O 1
ATOM 776 N N . ASP A 1 96 ? -0.664 14.355 16.353 1.00 83.81 96 ASP A N 1
ATOM 777 C CA . ASP A 1 96 ? 0.751 14.735 16.227 1.00 83.81 96 ASP A CA 1
ATOM 778 C C . ASP A 1 96 ? 1.721 13.537 16.237 1.00 83.81 96 ASP A C 1
ATOM 780 O O . ASP A 1 96 ? 2.907 13.691 15.949 1.00 83.81 96 ASP A O 1
ATOM 784 N N . GLU A 1 97 ? 1.246 12.340 16.579 1.00 88.62 97 GLU A N 1
ATOM 785 C CA . GLU A 1 97 ? 2.085 11.140 16.650 1.00 88.62 97 GLU A CA 1
ATOM 786 C C . GLU A 1 97 ? 2.383 10.580 15.267 1.00 88.62 97 GLU A C 1
ATOM 788 O O . GLU A 1 97 ? 1.585 10.733 14.349 1.00 88.62 97 GLU A O 1
ATOM 793 N N . ASP A 1 98 ? 3.527 9.923 15.094 1.00 92.94 98 ASP A N 1
ATOM 794 C CA . ASP A 1 98 ? 3.807 9.208 13.854 1.00 92.94 98 ASP A CA 1
ATOM 795 C C . ASP A 1 98 ? 3.134 7.822 13.843 1.00 92.94 98 ASP A C 1
ATOM 797 O O . ASP A 1 98 ? 2.593 7.342 14.844 1.00 92.94 98 ASP A O 1
ATOM 801 N N . PHE A 1 99 ? 3.153 7.148 12.692 1.00 95.38 99 PHE A N 1
ATOM 802 C CA . PHE A 1 99 ? 2.505 5.842 12.561 1.00 95.38 99 PHE A CA 1
ATOM 803 C C . PHE A 1 99 ? 3.097 4.781 13.514 1.00 95.38 99 PHE A C 1
ATOM 805 O O . PHE A 1 99 ? 2.376 3.911 13.996 1.00 95.38 99 PHE A O 1
ATOM 812 N N . ASN A 1 100 ? 4.395 4.847 13.820 1.00 96.19 100 ASN A N 1
ATOM 813 C CA . ASN A 1 100 ? 5.039 3.909 14.740 1.00 96.19 100 ASN A CA 1
ATOM 814 C C . ASN A 1 100 ? 4.541 4.110 16.179 1.00 96.19 100 ASN A C 1
ATOM 816 O O . ASN A 1 100 ? 4.245 3.137 16.870 1.00 96.19 100 ASN A O 1
ATOM 820 N N . ASP A 1 101 ? 4.399 5.358 16.613 1.00 95.69 101 ASP A N 1
ATOM 821 C CA . ASP A 1 101 ? 3.881 5.694 17.938 1.00 95.69 101 ASP A CA 1
ATOM 822 C C . ASP A 1 101 ? 2.400 5.318 18.086 1.00 95.69 101 ASP A C 1
ATOM 824 O O . ASP A 1 101 ? 1.992 4.785 19.124 1.00 95.69 101 ASP A O 1
ATOM 828 N N . VAL A 1 102 ? 1.607 5.498 17.023 1.00 95.12 102 VAL A N 1
ATOM 829 C CA . VAL A 1 102 ? 0.214 5.029 16.959 1.00 95.12 102 VAL A CA 1
ATOM 830 C C . VAL A 1 102 ? 0.133 3.509 17.149 1.00 95.12 102 VAL A C 1
ATOM 832 O O . VAL A 1 102 ? -0.692 3.042 17.936 1.00 95.12 102 VAL A O 1
ATOM 835 N N . ILE A 1 103 ? 0.996 2.733 16.484 1.00 96.81 103 ILE A N 1
ATOM 836 C CA . ILE A 1 103 ? 1.025 1.264 16.609 1.00 96.81 103 ILE A CA 1
ATOM 837 C C . ILE A 1 103 ? 1.418 0.843 18.028 1.00 96.81 103 ILE A C 1
ATOM 839 O O . ILE A 1 103 ? 0.686 0.081 18.655 1.00 96.81 103 ILE A O 1
ATOM 843 N N . LYS A 1 104 ? 2.500 1.403 18.582 1.00 96.19 104 LYS A N 1
ATOM 844 C CA . LYS A 1 104 ? 2.947 1.102 19.956 1.00 96.19 104 LYS A CA 1
ATOM 845 C C . LYS A 1 104 ? 1.868 1.358 21.001 1.00 96.19 104 LYS A C 1
ATOM 847 O O . LYS A 1 104 ? 1.770 0.662 22.005 1.00 96.19 104 LYS A O 1
ATOM 852 N N . LYS A 1 105 ? 1.042 2.381 20.793 1.00 93.94 105 LYS A N 1
ATOM 853 C CA . LYS A 1 105 ? -0.105 2.625 21.666 1.00 93.94 105 LYS A CA 1
ATOM 854 C C . LYS A 1 105 ? -1.222 1.624 21.456 1.00 93.94 105 LYS A C 1
ATOM 856 O O . LYS A 1 105 ? -1.820 1.204 22.441 1.00 93.94 105 LYS A O 1
ATOM 861 N N . ALA A 1 106 ? -1.517 1.269 20.207 1.00 93.81 106 ALA A N 1
ATOM 862 C CA . ALA A 1 106 ? -2.531 0.278 19.868 1.00 93.81 106 ALA A CA 1
ATOM 863 C C . ALA A 1 106 ? -2.249 -1.084 20.528 1.00 93.81 106 ALA A C 1
ATOM 865 O O . ALA A 1 106 ? -3.187 -1.726 20.994 1.00 93.81 106 ALA A O 1
ATOM 866 N N . GLU A 1 107 ? -0.978 -1.470 20.680 1.00 94.88 107 GLU A N 1
ATOM 867 C CA . GLU A 1 107 ? -0.556 -2.673 21.421 1.00 94.88 107 GLU A CA 1
ATOM 868 C C . GLU A 1 107 ? -1.051 -2.700 22.877 1.00 94.88 107 GLU A C 1
ATOM 870 O O . GLU A 1 107 ? -1.284 -3.771 23.432 1.00 94.88 107 GLU A O 1
ATOM 875 N N . GLY A 1 108 ? -1.256 -1.531 23.495 1.00 93.31 108 GLY A N 1
ATOM 876 C CA . GLY A 1 108 ? -1.761 -1.403 24.863 1.00 93.31 108 GLY A CA 1
ATOM 877 C C . GLY A 1 108 ? -3.273 -1.606 25.016 1.00 93.31 108 GLY A C 1
ATOM 878 O O . GLY A 1 108 ? -3.777 -1.531 26.137 1.00 93.31 108 GLY A O 1
ATOM 879 N N . TYR A 1 109 ? -4.009 -1.837 23.924 1.00 94.06 109 TYR A N 1
ATOM 880 C CA . TYR A 1 109 ? -5.462 -2.010 23.941 1.00 94.06 109 TYR A CA 1
ATOM 881 C C . TYR A 1 109 ? -5.863 -3.350 23.330 1.00 94.06 109 TYR A C 1
ATOM 883 O O . TYR A 1 109 ? -5.663 -3.571 22.140 1.00 94.06 109 TYR A O 1
ATOM 891 N N . GLU A 1 110 ? -6.543 -4.195 24.110 1.00 94.44 110 GLU A N 1
ATOM 892 C CA . GLU A 1 110 ? -6.973 -5.550 23.714 1.00 94.44 110 GLU A CA 1
ATOM 893 C C . GLU A 1 110 ? -7.712 -5.590 22.364 1.00 94.44 110 GLU A C 1
ATOM 895 O O . GLU A 1 110 ? -7.495 -6.484 21.555 1.00 94.44 110 GLU A O 1
ATOM 900 N N . LYS A 1 111 ? -8.542 -4.578 22.072 1.00 92.44 111 LYS A N 1
ATOM 901 C CA . LYS A 1 111 ? -9.269 -4.478 20.795 1.00 92.44 111 LYS A CA 1
ATOM 902 C C . LYS A 1 111 ? -8.345 -4.271 19.584 1.00 92.44 111 LYS A C 1
ATOM 904 O O . LYS A 1 111 ? -8.693 -4.682 18.481 1.00 92.44 111 LYS A O 1
ATOM 909 N N . LEU A 1 112 ? -7.226 -3.570 19.761 1.00 95.62 112 LEU A N 1
ATOM 910 C CA . LEU A 1 112 ? -6.344 -3.138 18.670 1.00 95.62 112 LEU A CA 1
ATOM 911 C C . LEU A 1 112 ? -5.082 -3.992 18.553 1.00 95.62 112 LEU A C 1
ATOM 913 O O . LEU A 1 112 ? -4.536 -4.116 17.459 1.00 95.62 112 LEU A O 1
ATOM 917 N N . GLN A 1 113 ? -4.658 -4.609 19.656 1.00 95.56 113 GLN A N 1
ATOM 918 C CA . GLN A 1 113 ? -3.481 -5.465 19.742 1.00 95.56 113 GLN A CA 1
ATOM 919 C C . GLN A 1 113 ? -3.402 -6.531 18.629 1.00 95.56 113 GLN A C 1
ATOM 921 O O . GLN A 1 113 ? -2.319 -6.670 18.061 1.00 95.56 113 GLN A O 1
ATOM 926 N N . PRO A 1 114 ? -4.491 -7.229 18.230 1.00 97.12 114 PRO A N 1
ATOM 927 C CA . PRO A 1 114 ? -4.420 -8.239 17.169 1.00 97.12 114 PRO A CA 1
ATOM 928 C C . PRO A 1 114 ? -3.983 -7.703 15.799 1.00 97.12 114 PRO A C 1
ATOM 930 O O . PRO A 1 114 ? -3.591 -8.485 14.943 1.00 97.12 114 PRO A O 1
ATOM 933 N N . PHE A 1 115 ? -4.057 -6.388 15.578 1.00 97.38 115 PHE A N 1
ATOM 934 C CA . PHE A 1 115 ? -3.743 -5.746 14.299 1.00 97.38 115 PHE A CA 1
ATOM 935 C C . PHE A 1 115 ? -2.379 -5.043 14.292 1.00 97.38 115 PHE A C 1
ATOM 937 O O . PHE A 1 115 ? -2.000 -4.463 13.274 1.00 97.38 115 PHE A O 1
ATOM 944 N N . ALA A 1 116 ? -1.651 -5.044 15.414 1.00 96.31 116 ALA A N 1
ATOM 945 C CA . ALA A 1 116 ? -0.417 -4.273 15.564 1.00 96.31 116 ALA A CA 1
ATOM 946 C C . ALA A 1 116 ? 0.703 -4.761 14.630 1.00 96.31 116 ALA A C 1
ATOM 948 O O . ALA A 1 116 ? 1.353 -3.943 13.981 1.00 96.31 116 ALA A O 1
ATOM 949 N N . GLU A 1 117 ? 0.889 -6.079 14.509 1.00 97.38 117 GLU A N 1
ATOM 950 C CA . GLU A 1 117 ? 1.915 -6.675 13.641 1.00 97.38 117 GLU A CA 1
ATOM 951 C C . GLU A 1 117 ? 1.666 -6.351 12.160 1.00 97.38 117 GLU A C 1
ATOM 953 O O . GLU A 1 117 ? 2.559 -5.878 11.454 1.00 97.38 117 GLU A O 1
ATOM 958 N N . ASP A 1 118 ? 0.424 -6.519 11.713 1.00 98.12 118 ASP A N 1
ATOM 959 C CA . ASP A 1 118 ? -0.011 -6.198 10.356 1.00 98.12 118 ASP A CA 1
ATOM 960 C C . ASP A 1 118 ? 0.124 -4.695 10.041 1.00 98.12 118 ASP A C 1
ATOM 962 O O . ASP A 1 118 ? 0.560 -4.302 8.952 1.00 98.12 118 ASP A O 1
ATOM 966 N N . ALA A 1 119 ? -0.205 -3.828 11.002 1.00 98.00 119 ALA A N 1
ATOM 967 C CA . ALA A 1 119 ? -0.010 -2.389 10.866 1.00 98.00 119 ALA A CA 1
ATOM 968 C C . ALA A 1 119 ? 1.482 -2.017 10.793 1.00 98.00 119 ALA A C 1
ATOM 970 O O . ALA A 1 119 ? 1.863 -1.171 9.975 1.00 98.00 119 ALA A O 1
ATOM 971 N N . ASP A 1 120 ? 2.340 -2.666 11.587 1.00 98.06 120 ASP A N 1
ATOM 972 C CA . ASP A 1 120 ? 3.789 -2.463 11.518 1.00 98.06 120 ASP A CA 1
ATOM 973 C C . ASP A 1 120 ? 4.371 -2.937 10.185 1.00 98.06 120 ASP A C 1
ATOM 975 O O . ASP A 1 120 ? 5.199 -2.236 9.595 1.00 98.06 120 ASP A O 1
ATOM 979 N N . TYR A 1 121 ? 3.895 -4.066 9.653 1.00 97.75 121 TYR A N 1
ATOM 980 C CA . TYR A 1 121 ? 4.259 -4.514 8.311 1.00 97.75 121 TYR A CA 1
ATOM 981 C C . TYR A 1 121 ? 3.961 -3.427 7.266 1.00 97.75 121 TYR A C 1
ATOM 983 O O . TYR A 1 121 ? 4.859 -3.037 6.514 1.00 97.75 121 TYR A O 1
ATOM 991 N N . LEU A 1 122 ? 2.740 -2.872 7.253 1.00 97.81 122 LEU A N 1
ATOM 992 C CA . LEU A 1 122 ? 2.360 -1.803 6.319 1.00 97.81 122 LEU A CA 1
ATOM 993 C C . LEU A 1 122 ? 3.217 -0.545 6.489 1.00 97.81 122 LEU A C 1
ATOM 995 O O . LEU A 1 122 ? 3.631 0.063 5.498 1.00 97.81 122 LEU A O 1
ATOM 999 N N . ARG A 1 123 ? 3.514 -0.157 7.734 1.00 97.50 123 ARG A N 1
ATOM 1000 C CA . ARG A 1 123 ? 4.393 0.977 8.041 1.00 97.50 123 ARG A CA 1
ATOM 1001 C C . ARG A 1 123 ? 5.797 0.758 7.478 1.00 97.50 123 ARG A C 1
ATOM 1003 O O . ARG A 1 123 ? 6.332 1.649 6.813 1.00 97.50 123 ARG A O 1
ATOM 1010 N N . ARG A 1 124 ? 6.401 -0.405 7.745 1.00 97.00 124 ARG A N 1
ATOM 1011 C CA . ARG A 1 124 ? 7.742 -0.756 7.257 1.00 97.00 124 ARG A CA 1
ATOM 1012 C C . ARG A 1 124 ? 7.777 -0.779 5.734 1.00 97.00 124 ARG A C 1
ATOM 1014 O O . ARG A 1 124 ? 8.655 -0.142 5.154 1.00 97.00 124 ARG A O 1
ATOM 1021 N N . LEU A 1 125 ? 6.792 -1.418 5.103 1.00 95.94 125 LEU A N 1
ATOM 1022 C CA . LEU A 1 125 ? 6.673 -1.497 3.649 1.00 95.94 125 LEU A CA 1
ATOM 1023 C C . LEU A 1 125 ? 6.556 -0.102 3.016 1.00 95.94 125 LEU A C 1
ATOM 1025 O O . LEU A 1 125 ? 7.330 0.228 2.118 1.00 95.94 125 LEU A O 1
ATOM 1029 N N . ARG A 1 126 ? 5.646 0.749 3.515 1.00 95.12 126 ARG A N 1
ATOM 1030 C CA . ARG A 1 126 ? 5.482 2.137 3.044 1.00 95.12 126 ARG A CA 1
ATOM 1031 C C . ARG A 1 126 ? 6.794 2.907 3.130 1.00 95.12 126 ARG A C 1
ATOM 1033 O O . ARG A 1 126 ? 7.199 3.533 2.156 1.00 95.12 126 ARG A O 1
ATOM 1040 N N . ASN A 1 127 ? 7.448 2.875 4.289 1.00 93.81 127 ASN A N 1
ATOM 1041 C CA . ASN A 1 127 ? 8.663 3.651 4.523 1.00 93.81 127 ASN A CA 1
ATOM 1042 C C . ASN A 1 127 ? 9.824 3.177 3.637 1.00 93.81 127 ASN A C 1
ATOM 1044 O O . ASN A 1 127 ? 10.591 4.004 3.150 1.00 93.81 127 ASN A O 1
ATOM 1048 N N . LYS A 1 128 ? 9.935 1.866 3.389 1.00 92.00 128 LYS A N 1
ATOM 1049 C CA . LYS A 1 128 ? 10.912 1.323 2.440 1.00 92.00 128 LYS A CA 1
ATOM 1050 C C . LYS A 1 128 ? 10.576 1.754 1.016 1.00 92.00 128 LYS A C 1
ATOM 1052 O O . LYS A 1 128 ? 11.403 2.361 0.362 1.00 92.00 128 LYS A O 1
ATOM 1057 N N . ILE A 1 129 ? 9.348 1.594 0.541 1.00 88.81 129 ILE A N 1
ATOM 1058 C CA . ILE A 1 129 ? 9.003 2.018 -0.827 1.00 88.81 129 ILE A CA 1
ATOM 1059 C C . ILE A 1 129 ? 9.176 3.530 -1.039 1.00 88.81 129 ILE A C 1
ATOM 1061 O O . ILE A 1 129 ? 9.583 3.949 -2.121 1.00 88.81 129 ILE A O 1
ATOM 1065 N N . ALA A 1 130 ? 8.922 4.346 -0.012 1.00 85.25 130 ALA A N 1
ATOM 1066 C CA . ALA A 1 130 ? 9.141 5.792 -0.047 1.00 85.25 130 ALA A CA 1
ATOM 1067 C C . ALA A 1 130 ? 10.604 6.183 -0.303 1.00 85.25 130 ALA A C 1
ATOM 1069 O O . ALA A 1 130 ? 10.866 7.163 -0.995 1.00 85.25 130 ALA A O 1
ATOM 1070 N N . ALA A 1 131 ? 11.546 5.429 0.265 1.00 82.38 131 ALA A N 1
ATOM 1071 C CA . ALA A 1 131 ? 12.975 5.721 0.186 1.00 82.38 131 ALA A CA 1
ATOM 1072 C C . ALA A 1 131 ? 13.638 5.204 -1.106 1.00 82.38 131 ALA A C 1
ATOM 1074 O O . ALA A 1 131 ? 14.801 5.514 -1.353 1.00 82.38 131 ALA A O 1
ATOM 1075 N N . HIS A 1 132 ? 12.909 4.434 -1.923 1.00 73.06 132 HIS A N 1
ATOM 1076 C CA . HIS A 1 132 ? 13.440 3.693 -3.069 1.00 73.06 132 HIS A CA 1
ATOM 1077 C C . HIS A 1 132 ? 12.690 4.062 -4.369 1.00 73.06 132 HIS A C 1
ATOM 1079 O O . HIS A 1 132 ? 11.757 3.358 -4.802 1.00 73.06 132 HIS A O 1
ATOM 1085 N N . PRO A 1 133 ? 13.025 5.224 -4.974 1.00 63.56 133 PRO A N 1
ATOM 1086 C CA . PRO A 1 133 ? 12.442 5.639 -6.241 1.00 63.56 133 PRO A CA 1
ATOM 1087 C C . PRO A 1 133 ? 12.974 4.739 -7.361 1.00 63.56 133 PRO A C 1
ATOM 1089 O O . PRO A 1 133 ? 14.157 4.789 -7.682 1.00 63.56 133 PRO A O 1
ATOM 1092 N N . LEU A 1 134 ? 12.095 3.964 -8.010 1.00 62.28 134 LEU A N 1
ATOM 1093 C CA . LEU A 1 134 ? 12.460 3.360 -9.294 1.00 62.28 134 LEU A CA 1
ATOM 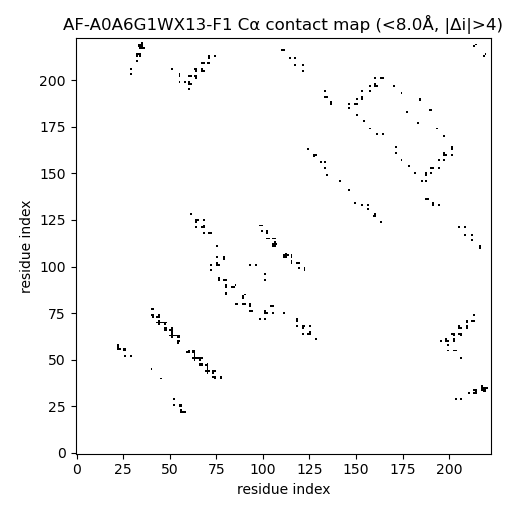1094 C C . LEU A 1 134 ? 12.732 4.505 -10.264 1.00 62.28 134 LEU A C 1
ATOM 1096 O O . LEU A 1 134 ? 11.859 5.351 -10.485 1.00 62.28 134 LEU A O 1
ATOM 1100 N N . GLN A 1 135 ? 13.946 4.538 -10.800 1.00 58.00 135 GLN A N 1
ATOM 1101 C CA . GLN A 1 135 ? 14.343 5.520 -11.794 1.00 58.00 135 GLN A CA 1
ATOM 1102 C C . GLN A 1 135 ? 13.457 5.372 -13.034 1.00 58.00 135 GLN A C 1
ATOM 1104 O O . GLN A 1 135 ? 13.206 4.266 -13.515 1.00 58.00 135 GLN A O 1
ATOM 1109 N N . LEU A 1 136 ? 12.959 6.502 -13.537 1.00 52.25 136 LEU A N 1
ATOM 1110 C CA . LEU A 1 136 ? 12.338 6.536 -14.852 1.00 52.25 136 LEU A CA 1
ATOM 1111 C C . LEU A 1 136 ? 13.447 6.318 -15.886 1.00 52.25 136 LEU A C 1
ATOM 1113 O O . LEU A 1 136 ? 14.480 6.982 -15.781 1.00 52.25 136 LEU A O 1
ATOM 1117 N N . PRO A 1 137 ? 13.260 5.431 -16.876 1.00 52.31 137 PRO A N 1
ATOM 1118 C CA . PRO A 1 137 ? 14.239 5.263 -17.935 1.00 52.31 137 PRO A CA 1
ATOM 1119 C C . PRO A 1 137 ? 14.448 6.610 -18.632 1.00 52.31 137 PRO A C 1
ATOM 1121 O O . PRO A 1 137 ? 13.501 7.198 -19.162 1.00 52.31 137 PRO A O 1
ATOM 1124 N N . SER A 1 138 ? 15.685 7.112 -18.600 1.00 54.16 138 SER A N 1
ATOM 1125 C CA . SER A 1 138 ? 16.059 8.309 -19.349 1.00 54.16 138 SER A CA 1
ATOM 1126 C C . SER A 1 138 ? 15.923 8.028 -20.846 1.00 54.16 138 SER A C 1
ATOM 1128 O O . SER A 1 138 ? 16.330 6.973 -21.336 1.00 54.16 138 SER A O 1
ATOM 1130 N N . THR A 1 139 ? 15.347 8.976 -21.587 1.00 55.06 139 THR A N 1
ATOM 1131 C CA . THR A 1 139 ? 15.253 8.922 -23.054 1.00 55.06 139 THR A CA 1
ATOM 1132 C C . THR A 1 139 ? 16.574 9.266 -23.752 1.00 55.06 139 THR A C 1
ATOM 1134 O O . THR A 1 139 ? 16.617 9.314 -24.979 1.00 55.06 139 THR A O 1
ATOM 1137 N N . GLU A 1 140 ? 17.639 9.541 -22.997 1.00 61.59 140 GLU A N 1
ATOM 1138 C CA . GLU A 1 140 ? 18.940 9.967 -23.517 1.00 61.59 140 GLU A CA 1
ATOM 1139 C C . GLU A 1 140 ? 19.902 8.787 -23.752 1.00 61.59 140 GLU A C 1
ATOM 1141 O O . GLU A 1 140 ? 19.735 7.687 -23.216 1.00 61.59 140 GLU A O 1
ATOM 1146 N N . LEU A 1 141 ? 20.917 9.010 -24.597 1.00 58.16 141 LEU A N 1
ATOM 1147 C CA . LEU A 1 141 ? 22.018 8.064 -24.793 1.00 58.16 141 LEU A CA 1
ATOM 1148 C C . LEU A 1 141 ? 22.800 7.937 -23.481 1.00 58.16 141 LEU A C 1
ATOM 1150 O O . LEU A 1 141 ? 23.412 8.904 -23.040 1.00 58.16 141 LEU A O 1
ATOM 1154 N N . ARG A 1 142 ? 22.781 6.744 -22.884 1.00 69.06 142 ARG A N 1
ATOM 1155 C CA . ARG A 1 142 ? 23.427 6.457 -21.597 1.00 69.06 142 ARG A CA 1
ATOM 1156 C C . ARG A 1 142 ? 24.875 6.016 -21.784 1.00 69.06 142 ARG A C 1
ATOM 1158 O O . ARG A 1 142 ? 25.188 5.208 -22.662 1.00 69.06 142 ARG A O 1
ATOM 1165 N N . THR A 1 143 ? 25.756 6.525 -20.936 1.00 78.88 143 THR A N 1
ATOM 1166 C CA . THR A 1 143 ? 27.122 6.028 -20.770 1.00 78.88 143 THR A CA 1
ATOM 1167 C C . THR A 1 143 ? 27.117 4.659 -20.088 1.00 78.88 143 THR A C 1
ATOM 1169 O O . THR A 1 143 ? 26.159 4.259 -19.427 1.00 78.88 143 THR A O 1
ATOM 1172 N N . ARG A 1 144 ? 28.225 3.922 -20.220 1.00 79.44 144 ARG A N 1
ATOM 1173 C CA . ARG A 1 144 ? 28.394 2.625 -19.546 1.00 79.44 144 ARG A CA 1
ATOM 1174 C C . ARG A 1 144 ? 28.331 2.747 -18.017 1.00 79.44 144 ARG A C 1
ATOM 1176 O O . ARG A 1 144 ? 27.829 1.842 -17.366 1.00 79.44 144 ARG A O 1
ATOM 1183 N N . GLU A 1 145 ? 28.834 3.849 -17.465 1.00 81.56 145 GLU A N 1
ATOM 1184 C CA . GLU A 1 145 ? 28.825 4.116 -16.022 1.00 81.56 145 GLU A CA 1
ATOM 1185 C C . GLU A 1 145 ? 27.405 4.383 -15.502 1.00 81.56 145 GLU A C 1
ATOM 1187 O O . GLU A 1 145 ? 27.020 3.843 -14.470 1.00 81.56 145 GLU A O 1
ATOM 1192 N N . GLU A 1 146 ? 26.588 5.131 -16.248 1.00 79.00 146 GLU A N 1
ATOM 1193 C CA . GLU A 1 146 ? 25.183 5.370 -15.891 1.00 79.00 146 GLU A CA 1
ATOM 1194 C C . GLU A 1 146 ? 24.363 4.077 -15.884 1.00 79.00 146 GLU A C 1
ATOM 1196 O O . GLU A 1 146 ? 23.597 3.848 -14.951 1.00 79.00 146 GLU A O 1
ATOM 1201 N N . ILE A 1 147 ? 24.564 3.201 -16.875 1.00 76.81 147 ILE A N 1
ATOM 1202 C CA . ILE A 1 147 ? 23.893 1.891 -16.926 1.00 76.81 147 ILE A CA 1
ATOM 1203 C C . ILE A 1 147 ? 24.251 1.045 -15.696 1.00 76.81 147 ILE A C 1
ATOM 1205 O O . ILE A 1 147 ? 23.378 0.389 -15.129 1.00 76.81 147 ILE A O 1
ATOM 1209 N N . GLU A 1 148 ? 25.512 1.078 -15.262 1.00 78.94 148 GLU A N 1
ATOM 1210 C CA . GLU A 1 148 ? 25.962 0.337 -14.083 1.00 78.94 148 GLU A CA 1
ATOM 1211 C C . GLU A 1 148 ? 25.340 0.886 -12.789 1.00 78.94 148 GLU A C 1
ATOM 1213 O O . GLU A 1 148 ? 24.844 0.118 -11.966 1.00 78.94 148 GLU A O 1
ATOM 1218 N N . ILE A 1 149 ? 25.279 2.213 -12.625 1.00 80.31 149 ILE A N 1
ATOM 1219 C CA . ILE A 1 149 ? 24.632 2.850 -11.464 1.00 80.31 149 ILE A CA 1
ATOM 1220 C C . ILE A 1 149 ? 23.132 2.523 -11.413 1.00 80.31 149 ILE A C 1
ATOM 1222 O O . ILE A 1 149 ? 22.601 2.229 -10.337 1.00 80.31 149 ILE A O 1
ATOM 1226 N N . GLU A 1 150 ? 22.440 2.574 -12.555 1.00 76.50 150 GLU A N 1
ATOM 1227 C CA . GLU A 1 150 ? 21.020 2.215 -12.666 1.00 76.50 150 GLU A CA 1
ATOM 1228 C C . GLU A 1 150 ? 20.789 0.749 -12.278 1.00 76.50 150 GLU A C 1
ATOM 1230 O O . GLU A 1 150 ? 19.884 0.450 -11.496 1.00 76.50 150 GLU A O 1
ATOM 1235 N N . ARG A 1 151 ? 21.634 -0.161 -12.777 1.00 78.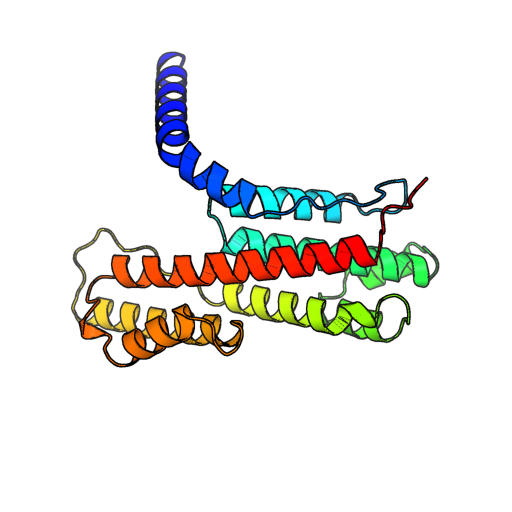50 151 ARG A N 1
ATOM 1236 C CA . ARG A 1 151 ? 21.585 -1.592 -12.461 1.00 78.50 151 ARG A CA 1
ATOM 1237 C C . ARG A 1 151 ? 21.770 -1.837 -10.964 1.00 78.50 151 ARG A C 1
ATOM 1239 O O . ARG A 1 151 ? 20.919 -2.471 -10.346 1.00 78.50 151 ARG A O 1
ATOM 1246 N N . GLU A 1 152 ? 22.831 -1.302 -10.367 1.00 81.88 152 GLU A N 1
ATOM 1247 C CA . GLU A 1 152 ? 23.108 -1.454 -8.932 1.00 81.88 152 GLU A CA 1
ATOM 1248 C C . GLU A 1 152 ? 21.974 -0.883 -8.067 1.00 81.88 152 GLU A C 1
ATOM 1250 O O . GLU A 1 152 ? 21.556 -1.483 -7.071 1.00 81.88 152 GLU A O 1
ATOM 1255 N N . THR A 1 153 ? 21.407 0.252 -8.483 1.00 81.06 153 THR A N 1
ATOM 1256 C CA . THR A 1 153 ? 20.250 0.865 -7.819 1.00 81.06 153 THR A CA 1
ATOM 1257 C C . THR A 1 153 ? 19.014 -0.029 -7.912 1.00 81.06 153 THR A C 1
ATOM 1259 O O . THR A 1 153 ? 18.355 -0.266 -6.898 1.00 81.06 153 THR A O 1
ATOM 1262 N N . ALA A 1 154 ? 18.718 -0.571 -9.095 1.00 79.75 154 ALA A N 1
ATOM 1263 C CA . ALA A 1 154 ? 17.584 -1.462 -9.309 1.00 79.75 154 ALA A CA 1
ATOM 1264 C C . ALA A 1 154 ? 17.713 -2.764 -8.510 1.00 79.75 154 ALA A C 1
ATOM 1266 O O . ALA A 1 154 ? 16.761 -3.161 -7.840 1.00 79.75 154 ALA A O 1
ATOM 1267 N N . ILE A 1 155 ? 18.890 -3.397 -8.516 1.00 82.62 155 ILE A N 1
ATOM 1268 C CA . ILE A 1 155 ? 19.174 -4.607 -7.729 1.00 82.62 155 ILE A CA 1
ATOM 1269 C C . ILE A 1 155 ? 18.966 -4.321 -6.240 1.00 82.62 155 ILE A C 1
ATOM 1271 O O . ILE A 1 155 ? 18.299 -5.095 -5.551 1.00 82.62 155 ILE A O 1
ATOM 1275 N N . ARG A 1 156 ? 19.508 -3.210 -5.727 1.00 84.88 156 ARG A N 1
ATOM 1276 C CA . ARG A 1 156 ? 19.326 -2.811 -4.326 1.00 84.88 156 ARG A CA 1
ATOM 1277 C C . ARG A 1 156 ? 17.847 -2.651 -3.974 1.00 84.88 156 ARG A C 1
ATOM 1279 O O . ARG A 1 156 ? 17.410 -3.154 -2.941 1.00 84.88 156 ARG A O 1
ATOM 1286 N N . ASP A 1 157 ? 17.089 -1.958 -4.813 1.00 83.88 157 ASP A N 1
ATOM 1287 C CA . ASP A 1 157 ? 15.673 -1.688 -4.572 1.00 83.88 157 ASP A CA 1
ATOM 1288 C C . ASP A 1 157 ? 14.833 -2.981 -4.649 1.00 83.88 157 ASP A C 1
ATOM 1290 O O . ASP A 1 157 ? 13.984 -3.214 -3.787 1.00 83.88 157 ASP A O 1
ATOM 1294 N N . ILE A 1 158 ? 15.126 -3.874 -5.603 1.00 85.06 158 ILE A N 1
ATOM 1295 C CA . ILE A 1 158 ? 14.503 -5.203 -5.717 1.00 85.06 158 ILE A CA 1
ATOM 1296 C C . ILE A 1 158 ? 14.773 -6.044 -4.470 1.00 85.06 158 ILE A C 1
ATOM 1298 O O . ILE A 1 158 ? 13.825 -6.575 -3.893 1.00 85.06 158 ILE A O 1
ATOM 1302 N N . LYS A 1 159 ? 16.029 -6.122 -4.006 1.00 86.50 159 LYS A N 1
ATOM 1303 C CA . LYS A 1 159 ? 16.391 -6.859 -2.781 1.00 86.50 159 LYS A CA 1
ATOM 1304 C C . LYS A 1 159 ? 15.569 -6.394 -1.583 1.00 86.50 159 LYS A C 1
ATOM 1306 O O . LYS A 1 159 ? 15.077 -7.212 -0.816 1.00 86.50 159 LYS A O 1
ATOM 1311 N N . ILE A 1 160 ? 15.359 -5.086 -1.464 1.00 87.50 160 ILE A N 1
ATOM 1312 C CA . ILE A 1 160 ? 14.552 -4.505 -0.388 1.00 87.50 160 ILE A CA 1
ATOM 1313 C C . ILE A 1 160 ? 13.075 -4.868 -0.532 1.00 87.50 160 ILE A C 1
ATOM 1315 O O . ILE A 1 160 ? 12.417 -5.137 0.467 1.00 87.50 160 ILE A O 1
ATOM 1319 N N . PHE A 1 161 ? 12.529 -4.895 -1.749 1.00 88.06 161 PHE A N 1
ATOM 1320 C CA . PHE A 1 161 ? 11.146 -5.326 -1.976 1.00 88.06 161 PHE A CA 1
ATOM 1321 C C . PHE A 1 161 ? 10.952 -6.817 -1.678 1.00 88.06 161 PHE A C 1
ATOM 1323 O O . PHE A 1 161 ? 9.921 -7.197 -1.120 1.00 88.06 161 PHE A O 1
ATOM 1330 N N . MET A 1 162 ? 11.952 -7.647 -1.980 1.00 88.31 162 MET A N 1
ATOM 1331 C CA . MET A 1 162 ? 11.937 -9.084 -1.697 1.00 88.31 162 MET A CA 1
ATOM 1332 C C . MET A 1 162 ? 11.832 -9.396 -0.199 1.00 88.31 162 MET A C 1
ATOM 1334 O O . MET A 1 162 ? 11.166 -10.364 0.155 1.00 88.31 162 MET A O 1
ATOM 1338 N N . GLU A 1 163 ? 12.378 -8.551 0.687 1.00 90.62 163 GLU A N 1
ATOM 1339 C CA . GLU A 1 163 ? 12.247 -8.702 2.153 1.00 90.62 163 GLU A CA 1
ATOM 1340 C C . GLU A 1 163 ? 10.783 -8.741 2.639 1.00 90.62 163 GLU A C 1
ATOM 1342 O O . GLU A 1 163 ? 10.507 -9.194 3.750 1.00 90.62 163 GLU A O 1
ATOM 1347 N N . PHE A 1 164 ? 9.837 -8.245 1.834 1.00 91.75 164 PHE A N 1
ATOM 1348 C CA . PHE A 1 164 ? 8.418 -8.155 2.186 1.00 91.75 164 PHE A CA 1
ATOM 1349 C C . PHE A 1 164 ? 7.540 -9.237 1.539 1.00 91.75 164 PHE A C 1
ATOM 1351 O O . PHE A 1 164 ? 6.340 -9.311 1.850 1.00 91.75 164 PHE A O 1
ATOM 1358 N N . LEU A 1 165 ? 8.109 -10.057 0.654 1.00 87.75 165 LEU A N 1
ATOM 1359 C CA . LEU A 1 165 ? 7.424 -11.180 0.019 1.00 87.75 165 LEU A CA 1
ATOM 1360 C C . LEU A 1 165 ? 7.413 -12.409 0.934 1.00 87.75 165 LEU A C 1
ATOM 1362 O O . LEU A 1 165 ? 8.261 -12.564 1.809 1.00 87.75 165 LEU A O 1
ATOM 1366 N N . ASP A 1 166 ? 6.415 -13.272 0.753 1.00 84.00 166 ASP A N 1
ATOM 1367 C CA . ASP A 1 166 ? 6.286 -14.492 1.550 1.00 84.00 166 ASP A CA 1
ATOM 1368 C C . ASP A 1 166 ? 7.262 -15.567 1.060 1.00 84.00 166 ASP A C 1
ATOM 1370 O O . ASP A 1 166 ? 7.464 -15.752 -0.140 1.00 84.00 166 ASP A O 1
ATOM 1374 N N . SER A 1 167 ? 7.851 -16.315 1.994 1.00 73.69 167 SER A N 1
ATOM 1375 C CA . SER A 1 167 ? 8.741 -17.431 1.671 1.00 73.69 167 SER A CA 1
ATOM 1376 C C . SER A 1 167 ? 8.026 -18.449 0.778 1.00 73.69 167 SER A C 1
ATOM 1378 O O . SER A 1 167 ? 6.969 -18.960 1.152 1.00 73.69 167 SER A O 1
ATOM 1380 N N . GLY A 1 168 ? 8.615 -18.767 -0.375 1.00 68.31 168 GLY A N 1
ATOM 1381 C CA . GLY A 1 168 ? 8.018 -19.668 -1.363 1.00 68.31 168 GLY A CA 1
ATOM 1382 C C . GLY A 1 168 ? 7.292 -18.969 -2.514 1.00 68.31 168 GLY A C 1
ATOM 1383 O O . GLY A 1 168 ? 6.734 -19.668 -3.359 1.00 68.31 168 GLY A O 1
ATOM 1384 N N . ASP A 1 169 ? 7.316 -17.634 -2.580 1.00 75.19 169 ASP A N 1
ATOM 1385 C CA . ASP A 1 169 ? 6.793 -16.920 -3.743 1.00 75.19 169 ASP A CA 1
ATOM 1386 C C . ASP A 1 169 ? 7.602 -17.255 -5.014 1.00 75.19 169 ASP A C 1
ATOM 1388 O O . ASP A 1 169 ? 8.834 -17.280 -4.995 1.00 75.19 169 ASP A O 1
ATOM 1392 N N . GLY A 1 170 ? 6.920 -17.544 -6.123 1.00 73.31 170 GLY A N 1
ATOM 1393 C CA . GLY A 1 170 ? 7.566 -17.948 -7.378 1.00 73.31 170 GLY A CA 1
ATOM 1394 C C . GLY A 1 170 ? 8.457 -16.844 -7.948 1.00 73.31 170 GLY A C 1
ATOM 1395 O O . GLY A 1 170 ? 9.557 -17.119 -8.425 1.00 73.31 170 GLY A O 1
ATOM 1396 N N . GLU A 1 171 ? 8.023 -15.590 -7.810 1.00 76.19 171 GLU A N 1
ATOM 1397 C CA . GLU A 1 171 ? 8.782 -14.411 -8.219 1.00 76.19 171 GLU A CA 1
ATOM 1398 C C . GLU A 1 171 ? 10.041 -14.194 -7.377 1.00 76.19 171 GLU A C 1
ATOM 1400 O O . GLU A 1 171 ? 10.983 -13.606 -7.892 1.00 76.19 171 GLU A O 1
ATOM 1405 N N . LEU A 1 172 ? 10.10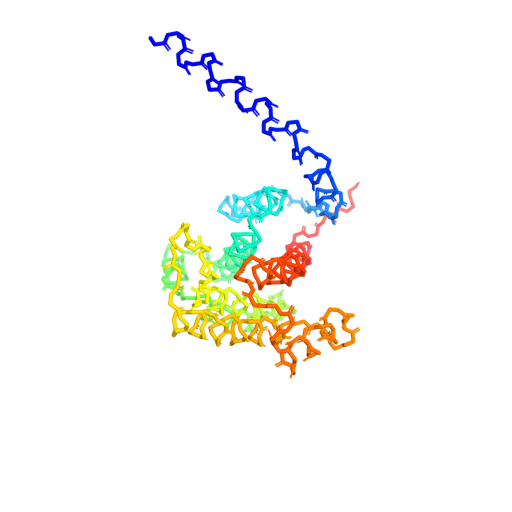8 -14.665 -6.122 1.00 78.19 172 LEU A N 1
ATOM 1406 C CA . LEU A 1 172 ? 11.345 -14.553 -5.334 1.00 78.19 172 LEU A CA 1
ATOM 1407 C C . LEU A 1 172 ? 12.487 -15.295 -6.030 1.00 78.19 172 LEU A C 1
ATOM 1409 O O . LEU A 1 172 ? 13.548 -14.713 -6.212 1.00 78.19 172 LEU A O 1
ATOM 1413 N N . LYS A 1 173 ? 12.239 -16.525 -6.496 1.00 78.62 173 LYS A N 1
ATOM 1414 C CA . LYS A 1 173 ? 13.242 -17.319 -7.223 1.00 78.62 173 LYS A CA 1
ATOM 1415 C C . LYS A 1 173 ? 13.644 -16.666 -8.541 1.00 78.62 173 LYS A C 1
ATOM 1417 O O . LYS A 1 173 ? 14.828 -16.559 -8.832 1.00 78.62 173 LYS A O 1
ATOM 1422 N N . GLU A 1 174 ? 12.663 -16.185 -9.309 1.00 78.62 174 GLU A N 1
ATOM 1423 C CA . GLU A 1 174 ? 12.918 -15.456 -10.560 1.00 78.62 174 GLU A CA 1
ATOM 1424 C C . GLU A 1 174 ? 13.789 -14.211 -10.304 1.00 78.62 174 GLU A C 1
ATOM 1426 O O . GLU A 1 174 ? 14.693 -13.925 -11.084 1.00 78.62 174 GLU A O 1
ATOM 1431 N N . MET A 1 175 ? 13.562 -13.487 -9.199 1.00 80.69 175 MET A N 1
ATOM 1432 C CA . MET A 1 175 ? 14.358 -12.307 -8.837 1.00 80.69 175 MET A CA 1
ATOM 1433 C C . MET A 1 175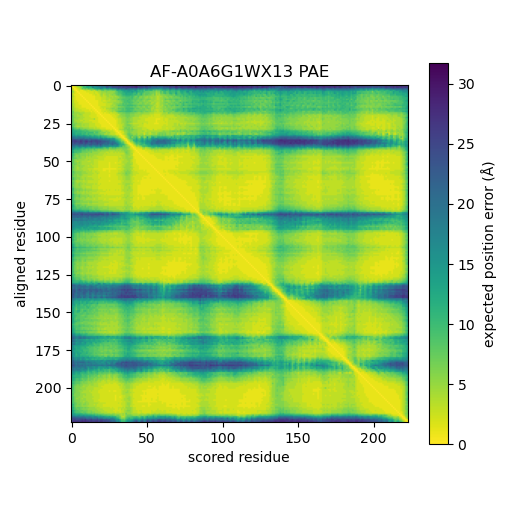 ? 15.753 -12.667 -8.323 1.00 80.69 175 MET A C 1
ATOM 1435 O O . MET A 1 175 ? 16.704 -11.948 -8.621 1.00 80.69 175 MET A O 1
ATOM 1439 N N . GLU A 1 176 ? 15.890 -13.751 -7.557 1.00 83.81 176 GLU A N 1
ATOM 1440 C CA . GLU A 1 176 ? 17.187 -14.265 -7.101 1.00 83.81 176 GLU A CA 1
ATOM 1441 C C . GLU A 1 176 ? 18.077 -14.605 -8.304 1.00 83.81 176 GLU A C 1
ATOM 1443 O O . GLU A 1 176 ? 19.191 -14.092 -8.403 1.00 83.81 176 GLU A O 1
ATOM 1448 N N . GLU A 1 177 ? 17.546 -15.350 -9.277 1.00 81.12 177 GLU A N 1
ATOM 1449 C CA . GLU A 1 177 ? 18.249 -15.686 -10.523 1.00 81.12 177 GLU A CA 1
ATOM 1450 C C . GLU A 1 177 ? 18.642 -14.434 -11.331 1.00 81.12 177 GLU A C 1
ATOM 1452 O O . GLU A 1 177 ? 19.733 -14.376 -11.910 1.00 81.12 177 GLU A O 1
ATOM 1457 N N . LEU A 1 178 ? 17.775 -13.413 -11.338 1.00 79.19 178 LEU A N 1
ATOM 1458 C CA . LEU A 1 178 ? 18.008 -12.118 -11.986 1.00 79.19 178 LEU A CA 1
ATOM 1459 C C . LEU A 1 178 ? 19.180 -11.353 -11.374 1.00 79.19 178 LEU A C 1
ATOM 1461 O O . LEU A 1 178 ? 19.990 -10.756 -12.080 1.00 79.19 178 LEU A O 1
ATOM 1465 N N . ILE A 1 179 ? 19.226 -11.335 -10.043 1.00 83.06 179 ILE A N 1
ATOM 1466 C CA . ILE A 1 179 ? 20.250 -10.653 -9.256 1.00 83.06 179 ILE A CA 1
ATOM 1467 C C . ILE A 1 179 ? 21.599 -11.352 -9.427 1.00 83.06 179 ILE A C 1
ATOM 1469 O O . ILE A 1 179 ? 22.628 -10.679 -9.440 1.00 83.06 179 ILE A O 1
ATOM 1473 N N . GLU A 1 180 ? 21.600 -12.679 -9.553 1.00 83.19 180 GLU A N 1
ATOM 1474 C CA . GLU A 1 180 ? 22.807 -13.470 -9.800 1.00 83.19 180 GLU A CA 1
ATOM 1475 C C . GLU A 1 180 ? 23.339 -13.303 -11.231 1.00 83.19 180 GLU A C 1
ATOM 1477 O O . GLU A 1 180 ? 24.549 -13.382 -11.438 1.00 83.19 180 GLU A O 1
ATOM 1482 N N . ASN A 1 181 ? 22.465 -13.019 -12.207 1.00 80.88 181 ASN A N 1
ATOM 1483 C CA . ASN A 1 181 ? 22.824 -12.879 -13.624 1.00 80.88 181 ASN A CA 1
ATOM 1484 C C . ASN A 1 181 ? 22.299 -11.566 -14.250 1.00 80.88 181 ASN A C 1
ATOM 1486 O O . ASN A 1 181 ? 21.512 -11.596 -15.205 1.00 80.88 181 ASN A O 1
ATOM 1490 N N . PRO A 1 182 ? 22.742 -10.391 -13.767 1.00 73.12 182 PRO A N 1
ATOM 1491 C CA . PRO A 1 182 ? 22.145 -9.106 -14.133 1.00 73.12 182 PRO A CA 1
ATOM 1492 C C . PRO A 1 182 ? 22.426 -8.670 -15.582 1.00 73.12 182 PRO A C 1
ATOM 1494 O O . PRO A 1 182 ? 21.689 -7.848 -16.128 1.00 73.12 182 PRO A O 1
ATOM 1497 N N . GLU A 1 183 ? 23.450 -9.236 -16.230 1.00 66.88 183 GLU A N 1
ATOM 1498 C CA . GLU A 1 183 ? 23.815 -8.967 -17.635 1.00 66.88 183 GLU A CA 1
ATOM 1499 C C . GLU A 1 183 ? 22.741 -9.438 -18.635 1.00 66.88 183 GLU A C 1
ATOM 1501 O O . GLU A 1 183 ? 22.677 -8.968 -19.770 1.00 66.88 183 GLU A O 1
ATOM 1506 N N . ALA A 1 184 ? 21.837 -10.334 -18.215 1.00 62.03 184 ALA A N 1
ATOM 1507 C CA . ALA A 1 184 ? 20.697 -10.753 -19.031 1.00 62.03 184 ALA A CA 1
ATOM 1508 C C . ALA A 1 184 ? 19.672 -9.617 -19.253 1.00 62.03 184 ALA A C 1
ATOM 1510 O O . ALA A 1 184 ? 18.831 -9.708 -20.151 1.00 62.03 184 ALA A O 1
ATOM 1511 N N . LEU A 1 185 ? 19.744 -8.541 -18.457 1.00 61.94 185 LEU A N 1
ATOM 1512 C CA . LEU A 1 185 ? 18.855 -7.379 -18.488 1.00 61.94 185 LEU A CA 1
ATOM 1513 C C . LEU A 1 185 ? 19.643 -6.074 -18.570 1.00 61.94 185 LEU A C 1
ATOM 1515 O O . LEU A 1 185 ? 19.501 -5.172 -17.749 1.00 61.94 185 LEU A O 1
ATOM 1519 N N . ASP A 1 186 ? 20.410 -5.912 -19.642 1.00 62.41 186 ASP A N 1
ATOM 1520 C CA . ASP A 1 186 ? 21.145 -4.673 -19.942 1.00 62.41 186 ASP A CA 1
ATOM 1521 C C . ASP A 1 186 ? 20.251 -3.477 -20.341 1.00 62.41 186 ASP A C 1
ATOM 1523 O O . ASP A 1 186 ? 20.714 -2.481 -20.898 1.00 62.41 186 ASP A O 1
ATOM 1527 N N . SER A 1 187 ? 18.947 -3.525 -20.042 1.00 62.62 187 SER A N 1
ATOM 1528 C CA . SER A 1 187 ? 18.029 -2.409 -20.271 1.00 62.62 187 SER A CA 1
ATOM 1529 C C . SER A 1 187 ? 17.283 -2.015 -18.994 1.00 62.62 187 SER A C 1
ATOM 1531 O O . SER A 1 187 ? 16.686 -2.853 -18.321 1.00 62.62 187 SER A O 1
ATOM 1533 N N . ALA A 1 188 ? 17.249 -0.710 -18.697 1.00 59.56 188 ALA A N 1
ATOM 1534 C CA . ALA A 1 188 ? 16.499 -0.147 -17.567 1.00 59.56 188 ALA A CA 1
ATOM 1535 C C . ALA A 1 188 ? 14.995 -0.468 -17.638 1.00 59.56 188 ALA A C 1
ATOM 1537 O O . ALA A 1 188 ? 14.347 -0.655 -16.612 1.00 59.56 188 ALA A O 1
ATOM 1538 N N . ILE A 1 189 ? 14.454 -0.606 -18.855 1.00 64.62 189 ILE A N 1
ATOM 1539 C CA . ILE A 1 189 ? 13.067 -1.032 -19.091 1.00 64.62 189 ILE A CA 1
ATOM 1540 C C . ILE A 1 189 ? 12.826 -2.427 -18.501 1.00 64.62 189 ILE A C 1
ATOM 1542 O O . ILE A 1 189 ? 11.792 -2.665 -17.884 1.00 64.62 189 ILE A O 1
ATOM 1546 N N . GLY A 1 190 ? 13.789 -3.337 -18.654 1.00 71.38 190 GLY A N 1
ATOM 1547 C CA . GLY A 1 190 ? 13.716 -4.678 -18.092 1.00 71.38 190 GLY A CA 1
ATOM 1548 C C . GLY A 1 190 ? 13.605 -4.666 -16.569 1.00 71.38 190 GLY A C 1
ATOM 1549 O O . GLY A 1 190 ? 12.646 -5.207 -16.022 1.00 71.38 190 GLY A O 1
ATOM 1550 N N . TRP A 1 191 ? 14.527 -3.982 -15.888 1.00 73.00 191 TRP A N 1
ATOM 1551 C CA . TRP A 1 191 ? 14.527 -3.854 -14.425 1.00 73.00 191 TRP A CA 1
ATOM 1552 C C . TRP A 1 191 ? 13.249 -3.214 -13.876 1.00 73.00 191 TRP A C 1
ATOM 1554 O O . TRP A 1 191 ? 12.699 -3.680 -12.876 1.00 73.00 191 TRP A O 1
ATOM 1564 N N . GLN A 1 192 ? 12.732 -2.189 -14.558 1.00 72.94 192 GLN A N 1
ATOM 1565 C CA . GLN A 1 192 ? 11.485 -1.539 -14.167 1.00 72.94 192 GLN A CA 1
ATOM 1566 C C . GLN A 1 192 ? 10.291 -2.497 -14.234 1.00 72.94 192 GLN A C 1
ATOM 1568 O O . GLN A 1 192 ? 9.480 -2.518 -13.310 1.00 72.94 192 GLN A O 1
ATOM 1573 N N . LEU A 1 193 ? 10.186 -3.313 -15.288 1.00 76.75 193 LEU A N 1
ATOM 1574 C CA . LEU A 1 193 ? 9.093 -4.279 -15.430 1.00 76.75 193 LEU A CA 1
ATOM 1575 C C . LEU A 1 193 ? 9.078 -5.297 -14.285 1.00 76.75 193 LEU A C 1
ATOM 1577 O O . LEU A 1 193 ? 8.008 -5.631 -13.775 1.00 76.75 193 LEU A O 1
ATOM 1581 N N . TYR A 1 194 ? 10.248 -5.769 -13.854 1.00 78.69 194 TYR A N 1
ATOM 1582 C CA . TYR A 1 194 ? 10.354 -6.684 -12.717 1.00 78.69 194 TYR A CA 1
ATOM 1583 C C . TYR A 1 194 ? 9.977 -6.018 -11.404 1.00 78.69 194 TYR A C 1
ATOM 1585 O O . TYR A 1 194 ? 9.169 -6.552 -10.644 1.00 78.69 194 TYR A O 1
ATOM 1593 N N . ALA A 1 195 ? 10.491 -4.820 -11.158 1.00 80.06 195 ALA A N 1
ATOM 1594 C CA . ALA A 1 195 ? 10.154 -4.097 -9.950 1.00 80.06 195 ALA A CA 1
ATOM 1595 C C . ALA A 1 195 ? 8.656 -3.732 -9.894 1.00 80.06 195 ALA A C 1
ATOM 1597 O O . ALA A 1 195 ? 8.053 -3.822 -8.827 1.00 80.06 195 ALA A O 1
ATOM 1598 N N . ASP A 1 196 ? 8.013 -3.432 -11.028 1.00 82.81 196 ASP A N 1
ATOM 1599 C CA . ASP A 1 196 ? 6.560 -3.235 -11.105 1.00 82.81 196 ASP A CA 1
ATOM 1600 C C . ASP A 1 196 ? 5.770 -4.520 -10.803 1.00 82.81 196 ASP A C 1
ATOM 1602 O O . ASP A 1 196 ? 4.741 -4.448 -10.125 1.00 82.81 196 ASP A O 1
ATOM 1606 N N . LYS A 1 197 ? 6.249 -5.703 -11.229 1.00 86.31 197 LYS A N 1
ATOM 1607 C CA . LYS A 1 197 ? 5.651 -6.993 -10.825 1.00 86.31 197 LYS A CA 1
ATOM 1608 C C . LYS A 1 197 ? 5.701 -7.166 -9.302 1.00 86.31 197 LYS A C 1
ATOM 1610 O O . LYS A 1 197 ? 4.675 -7.468 -8.692 1.00 86.31 197 LYS A O 1
ATOM 1615 N N . LEU A 1 198 ? 6.858 -6.919 -8.680 1.00 88.44 198 LEU A N 1
ATOM 1616 C CA . LEU A 1 198 ? 7.016 -7.016 -7.222 1.00 88.44 198 LEU A CA 1
ATOM 1617 C C . LEU A 1 198 ? 6.121 -6.007 -6.503 1.00 88.44 198 LEU A C 1
ATOM 1619 O O . LEU A 1 198 ? 5.405 -6.357 -5.566 1.00 88.44 198 LEU A O 1
ATOM 1623 N N . LEU A 1 199 ? 6.095 -4.761 -6.978 1.00 90.75 199 LEU A N 1
ATOM 1624 C CA . LEU A 1 199 ? 5.248 -3.715 -6.416 1.00 90.75 199 LEU A CA 1
ATOM 1625 C C . LEU A 1 199 ? 3.762 -4.059 -6.527 1.00 90.75 199 LEU A C 1
ATOM 1627 O O . LEU A 1 199 ? 3.031 -3.809 -5.572 1.00 90.75 199 LEU A O 1
ATOM 1631 N N . ARG A 1 200 ? 3.305 -4.669 -7.630 1.00 92.62 200 ARG A N 1
ATOM 1632 C CA . ARG A 1 200 ? 1.922 -5.162 -7.752 1.00 92.62 200 ARG A CA 1
ATOM 1633 C C . ARG A 1 200 ? 1.592 -6.165 -6.655 1.00 92.62 200 ARG A C 1
ATOM 1635 O O . ARG A 1 200 ? 0.541 -6.042 -6.023 1.00 92.62 200 ARG A O 1
ATOM 1642 N N . LYS A 1 201 ? 2.476 -7.136 -6.415 1.00 92.38 201 LYS A N 1
ATOM 1643 C CA . LYS A 1 201 ? 2.286 -8.154 -5.372 1.00 92.38 201 LYS A CA 1
ATOM 1644 C C . LYS A 1 201 ? 2.252 -7.548 -3.981 1.00 92.38 201 LYS A C 1
ATOM 1646 O O . LYS A 1 201 ? 1.324 -7.809 -3.217 1.00 92.38 201 LYS A O 1
ATOM 1651 N N . LEU A 1 202 ? 3.216 -6.687 -3.679 1.00 94.50 202 LEU A N 1
ATOM 1652 C CA . LEU A 1 202 ? 3.282 -5.979 -2.405 1.00 94.50 202 LEU A CA 1
ATOM 1653 C C . LEU A 1 202 ? 2.062 -5.078 -2.198 1.00 94.50 202 LEU A C 1
ATOM 1655 O O . LEU A 1 202 ? 1.515 -5.042 -1.100 1.00 94.50 202 LEU A O 1
ATOM 1659 N N . ALA A 1 203 ? 1.576 -4.412 -3.246 1.00 95.88 203 ALA A N 1
ATOM 1660 C CA . ALA A 1 203 ? 0.360 -3.608 -3.188 1.00 95.88 203 ALA A CA 1
ATOM 1661 C C . ALA A 1 203 ? -0.887 -4.462 -2.955 1.00 95.88 203 ALA A C 1
ATOM 1663 O O . ALA A 1 203 ? -1.751 -4.080 -2.169 1.00 95.88 203 ALA A O 1
ATOM 1664 N N . PHE A 1 204 ? -0.962 -5.641 -3.571 1.00 95.69 204 PHE A N 1
ATOM 1665 C CA . PHE A 1 204 ? -2.056 -6.573 -3.329 1.00 95.69 204 PHE A CA 1
ATOM 1666 C C . PHE A 1 204 ? -2.039 -7.116 -1.895 1.00 95.69 204 PHE A C 1
ATOM 1668 O O . PHE A 1 204 ? -3.069 -7.141 -1.221 1.00 95.69 204 PHE A O 1
ATOM 1675 N N . LYS A 1 205 ? -0.861 -7.490 -1.384 1.00 95.75 205 LYS A N 1
ATOM 1676 C CA . LYS A 1 205 ? -0.683 -7.898 0.014 1.00 95.75 205 LYS A CA 1
ATOM 1677 C C . LYS A 1 205 ? -1.052 -6.766 0.974 1.00 95.75 205 LYS A C 1
ATOM 1679 O O . LYS A 1 205 ? -1.822 -6.991 1.904 1.00 95.75 205 LYS A O 1
ATOM 1684 N N . ALA A 1 206 ? -0.599 -5.542 0.702 1.00 97.44 206 ALA A N 1
ATOM 1685 C CA . ALA A 1 206 ? -0.951 -4.364 1.490 1.00 97.44 206 ALA A CA 1
ATOM 1686 C C . ALA A 1 206 ? -2.468 -4.113 1.516 1.00 97.44 206 ALA A C 1
ATOM 1688 O O . ALA A 1 206 ? -3.031 -3.855 2.581 1.00 97.44 206 ALA A O 1
ATOM 1689 N N . TRP A 1 207 ? -3.141 -4.261 0.369 1.00 97.12 207 TRP A N 1
ATOM 1690 C CA . TRP A 1 207 ? -4.597 -4.177 0.270 1.00 97.12 207 TRP A CA 1
ATOM 1691 C C . TRP A 1 207 ? -5.296 -5.232 1.131 1.00 97.12 207 TRP A C 1
ATOM 1693 O O . TRP A 1 207 ? -6.206 -4.903 1.893 1.00 97.12 207 TRP A O 1
ATOM 1703 N N . ARG A 1 208 ? -4.860 -6.496 1.048 1.00 96.44 208 ARG A N 1
ATOM 1704 C CA . ARG A 1 208 ? -5.430 -7.598 1.839 1.00 96.44 208 ARG A CA 1
ATOM 1705 C C . ARG A 1 208 ? -5.278 -7.363 3.339 1.00 96.44 208 ARG A C 1
ATOM 1707 O O . ARG A 1 208 ? -6.246 -7.572 4.068 1.00 96.44 208 ARG A O 1
ATOM 1714 N N . ILE A 1 209 ? -4.113 -6.888 3.778 1.00 97.19 209 ILE A N 1
ATOM 1715 C CA . ILE A 1 209 ? -3.851 -6.548 5.181 1.00 97.19 209 ILE A CA 1
ATOM 1716 C C . ILE A 1 209 ? -4.753 -5.394 5.633 1.00 97.19 209 ILE A C 1
ATOM 1718 O O . ILE A 1 209 ? -5.480 -5.530 6.615 1.00 97.19 209 ILE A O 1
ATOM 1722 N N . MET A 1 210 ? -4.787 -4.284 4.882 1.00 96.88 210 MET A N 1
ATOM 1723 C CA . MET A 1 210 ? -5.680 -3.156 5.177 1.00 96.88 210 MET A CA 1
ATOM 1724 C C . MET A 1 210 ? -7.137 -3.626 5.299 1.00 96.88 210 MET A C 1
ATOM 1726 O O . MET A 1 210 ? -7.825 -3.275 6.257 1.00 96.88 210 MET A O 1
ATOM 1730 N N . ARG A 1 211 ? -7.612 -4.441 4.350 1.00 94.69 211 ARG A N 1
ATOM 1731 C CA . ARG A 1 211 ? -8.968 -4.997 4.370 1.00 94.69 211 ARG A CA 1
ATOM 1732 C C . ARG A 1 211 ? -9.220 -5.851 5.612 1.00 94.69 211 ARG A C 1
ATOM 1734 O O . ARG A 1 211 ? -10.271 -5.695 6.228 1.00 94.69 211 ARG A O 1
ATOM 1741 N N . ALA A 1 212 ? -8.293 -6.736 5.975 1.00 94.31 212 ALA A N 1
ATOM 1742 C CA . ALA A 1 212 ? -8.422 -7.596 7.150 1.00 94.31 212 ALA A CA 1
ATOM 1743 C C . ALA A 1 212 ? -8.538 -6.774 8.443 1.00 94.31 212 ALA A C 1
ATOM 1745 O O . ALA A 1 212 ? -9.460 -7.003 9.226 1.00 94.31 212 ALA A O 1
ATOM 1746 N N . ILE A 1 213 ? -7.682 -5.760 8.614 1.00 94.88 213 ILE A N 1
ATOM 1747 C CA . ILE A 1 213 ? -7.724 -4.848 9.766 1.00 94.88 213 ILE A CA 1
ATOM 1748 C C . ILE A 1 213 ? -9.069 -4.114 9.833 1.00 94.88 213 ILE A C 1
ATOM 1750 O O . ILE A 1 213 ? -9.738 -4.113 10.867 1.00 94.88 213 ILE A O 1
ATOM 1754 N N . ILE A 1 214 ? -9.494 -3.495 8.728 1.00 92.06 214 ILE A N 1
ATOM 1755 C CA . ILE A 1 214 ? -1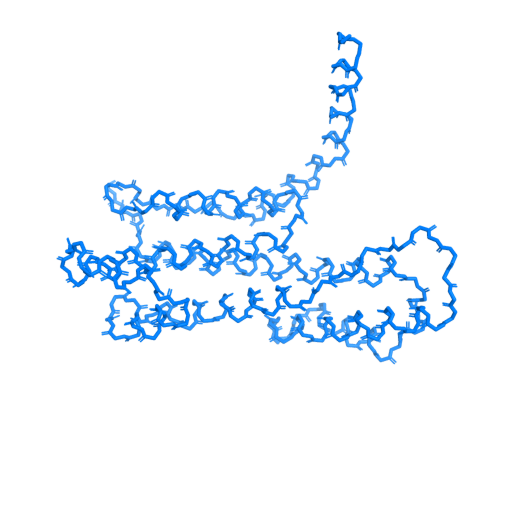0.717 -2.682 8.700 1.00 92.06 214 ILE A CA 1
ATOM 1756 C C . ILE A 1 214 ? -11.956 -3.547 8.946 1.00 92.06 214 ILE A C 1
ATOM 1758 O O . ILE A 1 214 ? -12.807 -3.173 9.753 1.00 92.06 214 ILE A O 1
ATOM 1762 N N . ASN A 1 215 ? -12.047 -4.719 8.315 1.00 90.62 215 ASN A N 1
ATOM 1763 C CA . ASN A 1 215 ? -13.157 -5.644 8.540 1.00 90.62 215 ASN A CA 1
ATOM 1764 C C . ASN A 1 215 ? -13.158 -6.194 9.973 1.00 90.62 215 ASN A C 1
ATOM 1766 O O . ASN A 1 215 ? -14.227 -6.354 10.557 1.00 90.62 215 ASN A O 1
ATOM 1770 N N . GLY A 1 216 ? -11.983 -6.453 10.553 1.00 91.25 216 GLY A N 1
ATOM 1771 C CA . GLY A 1 216 ? -11.855 -6.911 11.935 1.00 91.25 216 GLY A CA 1
ATOM 1772 C C . GLY A 1 216 ? -12.300 -5.860 12.957 1.00 91.25 216 GLY A C 1
ATOM 1773 O O . GLY A 1 216 ? -12.934 -6.195 13.956 1.00 91.25 216 GLY A O 1
ATOM 1774 N N . LEU A 1 217 ? -12.033 -4.577 12.694 1.00 89.94 217 LEU A N 1
ATOM 1775 C CA . LEU A 1 217 ? -12.431 -3.473 13.575 1.00 89.94 217 LEU A CA 1
ATOM 1776 C C . LEU A 1 217 ? -13.886 -3.026 13.384 1.00 89.94 217 LEU A C 1
ATOM 1778 O O . LEU A 1 217 ? -14.515 -2.560 14.343 1.00 89.94 217 LEU A O 1
ATOM 1782 N N . TYR A 1 218 ? -14.429 -3.189 12.176 1.00 87.56 218 TYR A N 1
ATOM 1783 C CA . TYR A 1 218 ? -15.783 -2.773 11.802 1.00 87.56 218 TYR A CA 1
ATOM 1784 C C . TYR A 1 218 ? -16.586 -3.906 11.136 1.00 87.56 218 TYR A C 1
ATOM 1786 O O . TYR A 1 218 ? -17.096 -3.725 10.026 1.00 87.56 218 TYR A O 1
ATOM 1794 N N . PRO A 1 219 ? -16.755 -5.068 11.787 1.00 80.44 219 PRO A N 1
ATOM 1795 C CA . PRO A 1 219 ? -17.412 -6.210 11.164 1.00 80.44 219 PRO A CA 1
ATOM 1796 C C . PRO A 1 219 ? -18.839 -5.866 10.724 1.00 80.44 219 PRO A C 1
ATOM 1798 O O . PRO A 1 219 ? -19.579 -5.154 11.420 1.00 80.44 219 PRO A O 1
ATOM 1801 N N . VAL A 1 220 ? -19.232 -6.381 9.557 1.00 75.81 220 VAL A N 1
ATOM 1802 C CA . VAL A 1 220 ? -20.635 -6.384 9.133 1.00 75.81 220 VAL A CA 1
ATOM 1803 C C . VAL A 1 220 ? -21.392 -7.205 10.167 1.00 75.81 220 VAL A C 1
ATOM 1805 O O . VAL A 1 220 ? -21.043 -8.348 10.442 1.00 75.81 220 VAL A O 1
ATOM 1808 N N . ARG A 1 221 ? -22.384 -6.592 10.808 1.00 64.38 221 ARG A N 1
ATOM 1809 C CA . ARG A 1 221 ? -23.300 -7.338 11.664 1.00 64.38 221 ARG A CA 1
ATOM 1810 C C . ARG A 1 221 ? -24.302 -7.983 10.728 1.00 64.38 221 ARG A C 1
ATOM 1812 O O . ARG A 1 221 ? -24.960 -7.241 10.002 1.00 64.38 221 ARG A O 1
ATOM 1819 N N . ASP A 1 222 ? -24.400 -9.304 10.757 1.00 55.75 222 ASP A N 1
ATOM 1820 C CA . ASP A 1 222 ? -25.553 -10.000 10.198 1.00 55.75 222 ASP A CA 1
ATOM 1821 C C . ASP A 1 222 ? -26.783 -9.483 10.958 1.00 55.75 222 ASP A C 1
ATOM 1823 O O . ASP A 1 222 ? -26.948 -9.748 12.152 1.00 55.75 222 ASP A O 1
ATOM 1827 N N . THR A 1 223 ? -27.558 -8.614 10.311 1.00 46.09 223 THR A N 1
ATOM 1828 C CA . THR A 1 223 ? -28.862 -8.138 10.793 1.00 46.09 223 THR A CA 1
ATOM 1829 C C . THR A 1 223 ? -29.964 -8.942 10.148 1.00 46.09 223 THR A C 1
ATOM 1831 O O . THR A 1 223 ? -29.912 -9.047 8.901 1.00 46.09 223 THR A O 1
#

pLDDT: mean 84.41, std 12.02, range [46.09, 98.12]

Mean predicted aligned error: 7.24 Å

Sequence (223 aa):
MADKFQEARELLKRLDSQTLDRRAERLAELEPIVFNGGERRSDLMWNFMKEASKTYEIGCFRSCIFYCAGAVEYTLRHELTRLLGSSVKALKKIEDEDFNDVIKKAEGYEKLQPFAEDADYLRRLRNKIAAHPLQLPSTELRTREEIEIERETAIRDIKIFMEFLDSGDGELKEMEELIENPEALDSAIGWQLYADKLLRKLAFKAWRIMRAII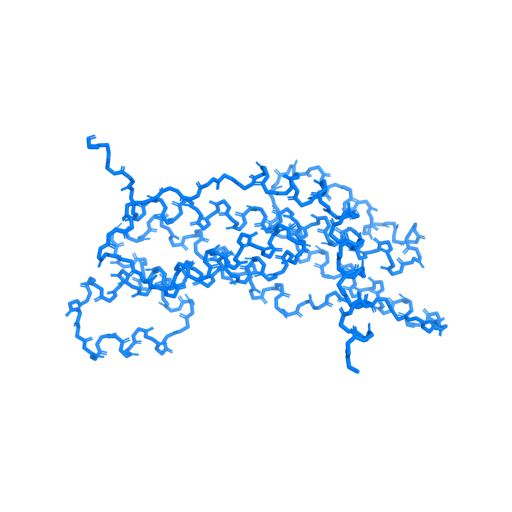NGLYPVRDT

Nearest PDB structures (foldseek):
  8tn6-assembly1_C  TM=3.063E-01  e=3.787E+00  synthetic construct
  7ast-assembly1_X  TM=2.819E-01  e=8.427E+00  Homo sapiens

Solvent-accessible surface area (backbone atoms only — not comparable to full-atom values): 12496 Å² total; per-residue (Å²): 113,71,64,63,52,51,54,52,51,52,50,48,54,51,55,49,68,75,42,43,67,66,26,50,55,45,47,70,68,54,74,82,81,66,51,60,77,58,102,84,64,56,70,64,24,52,52,24,47,52,49,16,51,54,25,40,30,77,61,42,22,66,57,12,29,45,21,24,34,48,17,48,47,42,48,51,49,53,51,51,30,55,74,70,62,74,37,75,70,51,44,53,60,54,68,75,46,54,69,67,58,52,38,64,52,32,54,77,34,85,90,41,32,88,44,32,66,62,50,48,50,35,50,54,51,35,56,52,56,70,75,48,76,80,78,74,74,72,94,63,92,74,53,74,66,55,53,50,53,52,49,54,51,49,49,53,47,44,57,59,56,53,74,74,56,65,93,85,44,71,64,56,57,58,48,52,55,41,67,76,46,52,79,83,49,85,39,66,68,53,55,49,54,53,49,49,53,52,36,44,52,52,23,52,52,36,46,53,49,38,42,52,49,50,31,71,77,32,53,61,71,94,124

Foldseek 3Di:
DVVVVVVVVVVVVVVCVVCVVVLVVQLVLQDDQDFDPPPQDDPQLVVLLVQLSVCSSSLVLLSNLVSLLRSVLRVLLSVQCVVVPVDPVSNVVSVPDDLLVSLVVLCVDPLRVVLSVLSVLSVLLNVLSVVQDLDDFDPDDDDPVRLVVNLVSLLVSVVSLLVSDDPPDPLNVVSVVCSVPVVVDSDSVVSVVSVSVSSSVSSSSSSVSSSVSRCSNGPDDPD

Secondary structure (DSSP, 8-state):
-HHHHHHHHHHHHHHHHHHHHHHHHHHHHS-------STTS-HHHHHHHHHHHHHHHHT-HHHHHHHHHHHHHHHHHHHHHHHTT--HHHHHHHHTS-HHHHHHHHTTSTTTGGGHHHHHHHHHHHHHHHH--PPPPPSS---HHHHHHHHHHHHHHHHHHHTTSPTT-HHHHHHHHHHH-GGGG-SHHHHHHHHHHHHHHHHHHHHHHHHHHHHHHSPPP--

Radius of gyration: 20.73 Å; Cα contacts (8 Å, |Δi|>4): 192; chains: 1; bounding box: 58×46×57 Å

=== Feature glossary ===
The record interleaves many kinds of information about one protein. Here is each kind framed as the question it answers.

Q: What are the backbone torsion angles?
A: φ (phi) and ψ (psi) are the two rotatable backbone dihedrals per residue: φ is the C(i-1)–N–Cα–C torsion, ψ is the N–Cα–C–N(i+1) torsion, both in degrees on (−180°, 180°]. α-helical residues cluster near (−60°, −45°); β-strand residues near (−120°, +130°). A Ramachandran plot is simply a scatter of (φ, ψ) for every residue.

Q: What is the amino-acid chain?
A: This is the polypeptide sequence — one letter per residue, N-terminus first. Length ranges from a few dozen residues for small domains to over a thousand for large multi-domain proteins.

Q: How mobile is each atom in the crystal?
A: For experimental (PDB) structures, the B-factor (temperature factor) quantifies the positional spread of each atom in the crystal — a combination of thermal vibration and static disorder — in units of Å². High B-factors mark flexible loops or poorly resolved regions; low B-factors mark the rigid, well-ordered core.

Q: Are the domains correctly placed relative to each other?
A: Predicted Aligned Error (PAE) is an AlphaFold confidence matrix: entry (i, j) is the expected error in the position of residue j, in ångströms, when the prediction is superimposed on the true structure at residue i. Low PAE within a block of residues means that block is internally rigid and well-predicted; high PAE between two blocks means their relative placement is uncertain even if each block individually is confident.

Q: How confident is the AlphaFold model at each residue?
A: pLDDT is the predicted lDDT-Cα score: AlphaFold's confidence that the local environment of each residue (all inter-atomic distances within 15 Å) is correctly placed. It is a per-residue number between 0 and 100, with higher meaning more reliable.

Q: What family and function is it annotated with?
A: Functional annotations link the protein to curated databases. InterPro entries identify conserved domains and families by matching the sequence against member-database signatures (Pfam, PROSITE, CDD, …). Gene Ontology (GO) terms describe molecular function, biological process, and cellular component in a controlled vocabulary. CATH places the structure in a hierarchical fold classification (Class/Architecture/Topology/Homologous-superfamily). The organism is the source species.

Q: How big and how compact is the whole molecule?
A: Three whole-structure scalars: the radius of gyration (RMS distance of Cα from centroid, in Å), the count of Cα–Cα contacts (pairs closer than 8 Å and separated by more than four residues in sequence — i.e. tertiary, not local, contacts), and the bounding-box dimensions. Together they distinguish compact globular folds from extended fibres or disordered chains.

Q: What known structures does this most resemble?
A: The Foldseek neighbor list gives the closest experimentally determined structures in the PDB, ranked by structural alignment. TM-score near 1 means near-identical fold; near 0.3 means only rough topology match. This is how one finds what a novel AlphaFold prediction most resembles in the solved-structure universe.

Q: Which residues are buried vs exposed?
A: SASA measures how much of the protein is reachable by solvent. It is computed by rolling a water-sized probe over the atomic surface and summing the exposed area (Å²). Per-residue SASA distinguishes core (buried, low SASA) from surface (exposed, high SASA) residues; total SASA is a whole-molecule size measure.

Q: Which residues are in helices, strands, or loops?
A: Eight-state secondary structure (DSSP): H is the canonical α-helix, G the tighter 3₁₀-helix, I the wider π-helix; E/B are β-structure, T and S are turns and bends, and '-' is everything else. DSSP derives these from the pattern of main-chain N–H···O=C hydrogen bonds, not from the sequence.

Q: Where is each backbone atom in 3D?
A: Structure coordinates are given as an mmCIF _atom_site loop: one row per atom with element, residue name, chain id, sequence number, and x/y/z position in Å. Only the four main-chain atoms per residue are included here; side chains are omitted to keep the record compact.

Q: What if only a Cα trace is available?
A: Three-state secondary structure (P-SEA) collapses the eight DSSP classes into helix (a), strand (b), and coil (c). P-SEA assigns these from Cα geometry alone — distances and angles — without requiring backbone oxygens, so it works on any Cα trace.

Q: What do the rendered images show?
A: The six renders are orthographic views along the three Cartesian axes in both directions. Representation (cartoon, sticks, or surface) and color scheme (sequence-rainbow or by-chain) vary across proteins so the training set covers all the common visualization conventions.

Q: What does the local fold look like, residue by residue?
A: Foldseek's 3Di representation compresses backbone geometry into a per-residue letter drawn from a learned twenty-state alphabet. It captures the tertiary interaction pattern around each residue — which residues are packed against it in space, regardless of where they are in sequence.

Q: What do the diagnostic plots show?
A: The contact map is a binary N×N matrix image: pixel (i, j) is dark where Cα_i and Cα_j are within 8 Å and |i−j|>4. Because the |i−j|>4 filter removes local helical contacts, off-diagonal stripes parallel to the main diagonal indicate parallel β-sheets; stripes perpendicular to it indicate antiparallel β-sheets. The Ramachandran plot scatters every residue's (φ, ψ) pair against the sterically allowed regions. The PAE heatmap renders the predicted-aligned-error matrix.